Protein AF-V4APG1-F1 (afdb_monomer)

Mean predicted aligned error: 21.51 Å

InterPro domains:
  IPR021563 Rab interacting lysosomal protein, dimerization domain [PF11461] (286-318)
  IPR034743 RH1 domain [PF09744] (13-77)
  IPR034743 RH1 domain [PS51776] (1-85)
  IPR034744 RH2 domain [PS51777] (282-328)
  IPR051241 DZIP and RILPL [PTHR21502] (9-316)

Foldseek 3Di:
DPPPPPPQCALVNLVVVVVVVVVVLVVCCVPPNDVVCVVVVVVVVVVSVVVSVVSVVSVVVVVVVVVVVVVVVVVVVVVVVVVVVVVVVVVVVVVVVVVVVVVVVVVVVVVVVVVVVVVVVVVVVVVVVVVVVVVVVVVVVVPDDDDPVVVVVVVVVVVVVVVVVVVVVVVVVVVVVVVVVVVVVVVVVVVVVVVVVVVVVVVVVVVVVVVVVVVVVVVVVVVVVVVVVVVVVVVVVVVVVVVVVVVVVVVVVVVVVVVVVVVVVVCVVVDDDPPDPPDPPPPDDDPVNVVVVVVVVVVVVVVVVVVVVVVVVVDDDPDPDDPPPPDD

Structure (mmCIF, N/CA/C/O backbone):
data_AF-V4APG1-F1
#
_entry.id   AF-V4APG1-F1
#
loop_
_atom_site.group_PDB
_atom_site.id
_atom_site.type_symbol
_atom_site.label_atom_id
_atom_site.label_alt_id
_atom_site.label_comp_id
_atom_site.label_asym_id
_atom_site.label_entity_id
_atom_site.label_seq_id
_atom_site.pdbx_PDB_ins_code
_atom_site.Cartn_x
_atom_site.Cartn_y
_atom_site.Cartn_z
_atom_site.occupancy
_atom_site.B_iso_or_equiv
_atom_site.auth_seq_id
_atom_site.auth_comp_id
_atom_site.auth_asym_id
_atom_site.auth_atom_id
_atom_site.pdbx_PDB_model_num
ATOM 1 N N . MET A 1 1 ? 12.163 24.902 31.149 1.00 34.97 1 MET A N 1
ATOM 2 C CA . MET A 1 1 ? 10.908 24.940 31.923 1.00 34.97 1 MET A CA 1
ATOM 3 C C . MET A 1 1 ? 10.863 23.630 32.667 1.00 34.97 1 MET A C 1
ATOM 5 O O . MET A 1 1 ? 10.746 22.600 32.021 1.00 34.97 1 MET A O 1
ATOM 9 N N . ALA A 1 2 ? 11.157 23.671 33.965 1.00 35.38 2 ALA A N 1
ATOM 10 C CA . ALA A 1 2 ? 11.093 22.499 34.820 1.00 35.38 2 ALA A CA 1
ATOM 11 C C . ALA A 1 2 ? 9.627 22.069 34.865 1.00 35.38 2 ALA A C 1
ATOM 13 O O . ALA A 1 2 ? 8.792 22.782 35.414 1.00 35.38 2 ALA A O 1
ATOM 14 N N . SER A 1 3 ? 9.314 20.984 34.168 1.00 38.91 3 SER A N 1
ATOM 15 C CA . SER A 1 3 ? 8.079 20.248 34.359 1.00 38.91 3 SER A CA 1
ATOM 16 C C . SER A 1 3 ? 8.077 19.801 35.813 1.00 38.91 3 SER A C 1
ATOM 18 O O . SER A 1 3 ? 8.899 18.968 36.189 1.00 38.91 3 SER A O 1
ATOM 20 N N . GLU A 1 4 ? 7.220 20.404 36.635 1.00 46.22 4 GLU A N 1
ATOM 21 C CA . GLU A 1 4 ? 6.763 19.746 37.852 1.00 46.22 4 GLU A CA 1
ATOM 22 C C . GLU A 1 4 ? 6.314 18.350 37.418 1.00 46.22 4 GLU A C 1
ATOM 24 O O . GLU A 1 4 ? 5.356 18.211 36.655 1.00 46.22 4 GLU A O 1
ATOM 29 N N . GLU A 1 5 ? 7.073 17.327 37.809 1.00 47.47 5 GLU A N 1
ATOM 30 C CA . GLU A 1 5 ? 6.585 15.957 37.824 1.00 47.47 5 GLU A CA 1
ATOM 31 C C . GLU A 1 5 ? 5.393 15.972 38.778 1.00 47.47 5 GLU A C 1
ATOM 33 O O . GLU A 1 5 ? 5.533 15.844 39.993 1.00 47.47 5 GLU A O 1
ATOM 38 N N . LEU A 1 6 ? 4.210 16.244 38.223 1.00 52.62 6 LEU A N 1
ATOM 39 C CA . LEU A 1 6 ? 2.945 15.884 38.833 1.00 52.62 6 LEU A CA 1
ATOM 40 C C . LEU A 1 6 ? 3.074 14.399 39.127 1.00 52.62 6 LEU A C 1
ATOM 42 O O . LEU A 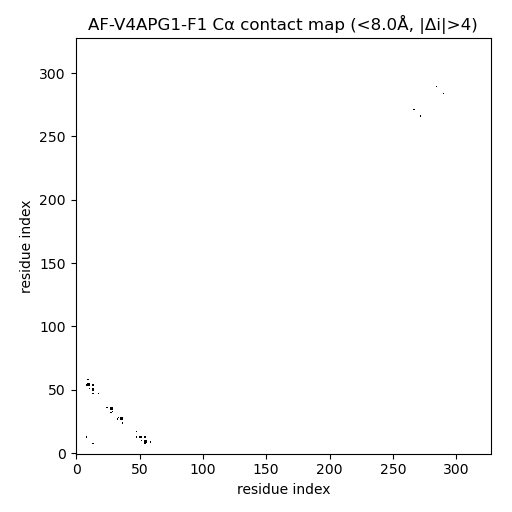1 6 ? 3.032 13.583 38.208 1.00 52.62 6 LEU A O 1
ATOM 46 N N . VAL A 1 7 ? 3.330 14.084 40.396 1.00 58.94 7 VAL A N 1
ATOM 47 C CA . VAL A 1 7 ? 3.330 12.721 40.910 1.00 58.94 7 VAL A CA 1
ATOM 48 C C . VAL A 1 7 ? 2.047 12.085 40.397 1.00 58.94 7 VAL A C 1
ATOM 50 O O . VAL A 1 7 ? 0.949 12.545 40.711 1.00 58.94 7 VAL A O 1
ATOM 53 N N . THR A 1 8 ? 2.202 11.116 39.503 1.00 67.62 8 THR A N 1
ATOM 54 C CA . THR A 1 8 ? 1.094 10.458 38.826 1.00 67.62 8 THR A CA 1
ATOM 55 C C . THR A 1 8 ? 0.350 9.647 39.872 1.00 67.62 8 THR A C 1
ATOM 57 O O . THR A 1 8 ? 0.854 8.619 40.314 1.00 67.62 8 THR A O 1
ATOM 60 N N . ILE A 1 9 ? -0.801 10.146 40.319 1.00 78.12 9 ILE A N 1
ATOM 61 C CA . ILE A 1 9 ? -1.642 9.445 41.288 1.00 78.12 9 ILE A CA 1
ATOM 62 C C . ILE A 1 9 ? -2.310 8.289 40.549 1.00 78.12 9 ILE A C 1
ATOM 64 O O . ILE A 1 9 ? -3.148 8.511 39.674 1.00 78.12 9 ILE A O 1
ATOM 68 N N . SER A 1 10 ? -1.911 7.073 40.901 1.00 86.25 10 SER A N 1
ATOM 69 C CA . SER A 1 10 ? -2.530 5.841 40.426 1.00 86.25 10 SER A CA 1
ATOM 70 C C . SER A 1 10 ? -3.772 5.503 41.240 1.00 86.25 10 SER A C 1
ATOM 72 O O . SER A 1 10 ? -3.953 5.965 42.371 1.00 86.25 10 SER A O 1
ATOM 74 N N . VAL A 1 11 ? -4.619 4.636 40.694 1.00 88.12 11 VAL A N 1
ATOM 75 C CA . VAL A 1 11 ? -5.771 4.096 41.428 1.00 88.12 11 VAL A CA 1
ATOM 76 C C . VAL A 1 11 ? -5.313 3.368 42.703 1.00 88.12 11 VAL A C 1
ATOM 78 O O . VAL A 1 11 ? -5.953 3.478 43.749 1.00 88.12 11 VAL A O 1
ATOM 81 N N . THR A 1 12 ? -4.154 2.703 42.663 1.00 88.44 12 THR A N 1
ATOM 82 C CA . THR A 1 12 ? -3.525 2.086 43.841 1.00 88.44 12 THR A CA 1
ATOM 83 C C . THR A 1 12 ? -3.159 3.097 44.927 1.00 88.44 12 THR A C 1
ATOM 85 O O . THR A 1 12 ? -3.439 2.843 46.097 1.00 88.44 12 THR A O 1
ATOM 88 N N . ASP A 1 13 ? -2.645 4.275 44.562 1.00 90.50 13 ASP A N 1
ATOM 89 C CA . ASP A 1 13 ? -2.321 5.325 45.539 1.00 90.50 13 ASP A CA 1
ATOM 90 C C . ASP A 1 13 ? -3.582 5.858 46.239 1.00 90.50 13 ASP A C 1
ATOM 92 O O . ASP A 1 13 ? -3.546 6.203 47.422 1.00 90.50 13 ASP A O 1
ATOM 96 N N . VAL A 1 14 ? -4.717 5.906 45.530 1.00 91.38 14 VAL A N 1
ATOM 97 C CA . VAL A 1 14 ? -6.013 6.307 46.105 1.00 91.38 14 VAL A CA 1
ATOM 98 C C . VAL A 1 14 ? -6.506 5.274 47.119 1.00 91.38 14 VAL A C 1
ATOM 100 O O . VAL A 1 14 ? -6.990 5.653 48.188 1.00 91.38 14 VAL A O 1
ATOM 103 N N . TYR A 1 15 ? -6.343 3.979 46.832 1.00 92.19 15 TYR A N 1
ATOM 104 C CA . TYR A 1 15 ? -6.692 2.912 47.772 1.00 92.19 15 TYR A CA 1
ATOM 105 C C . TYR A 1 15 ? -5.800 2.910 49.019 1.00 92.19 15 TYR A C 1
ATOM 107 O O . TYR A 1 15 ? -6.312 2.768 50.133 1.00 92.19 15 TYR A O 1
ATOM 115 N N . ASP A 1 16 ? -4.497 3.149 48.866 1.00 92.62 16 ASP A N 1
ATOM 116 C CA . ASP A 1 16 ? -3.569 3.255 49.997 1.00 92.62 16 ASP A CA 1
ATOM 117 C C . ASP A 1 16 ? -3.902 4.465 50.888 1.00 92.62 16 ASP A C 1
ATOM 119 O O . ASP A 1 16 ? -3.916 4.365 52.121 1.00 92.62 16 ASP A O 1
ATOM 123 N N . GLN A 1 17 ? -4.258 5.604 50.282 1.00 90.69 17 GLN A N 1
ATOM 124 C CA . GLN A 1 17 ? -4.740 6.778 51.016 1.00 90.69 17 GLN A CA 1
ATOM 125 C C . GLN A 1 17 ? -6.068 6.504 51.732 1.00 90.69 17 GLN A C 1
ATOM 127 O O . GLN A 1 17 ? -6.223 6.892 52.892 1.00 90.69 17 GLN A O 1
ATOM 132 N N . ALA A 1 18 ? -7.009 5.807 51.089 1.00 93.62 18 ALA A N 1
ATOM 133 C CA . ALA A 1 18 ? -8.279 5.423 51.700 1.00 93.62 18 ALA A CA 1
ATOM 134 C C . ALA A 1 18 ? -8.076 4.513 52.923 1.00 93.62 18 ALA A C 1
ATOM 136 O O . ALA A 1 18 ? -8.713 4.724 53.958 1.00 93.62 18 ALA A O 1
ATOM 137 N N . ALA A 1 19 ? -7.146 3.556 52.845 1.00 92.12 19 ALA A N 1
ATOM 138 C CA . ALA A 1 19 ? -6.787 2.688 53.965 1.00 92.12 19 ALA A CA 1
ATOM 139 C C . ALA A 1 19 ? -6.172 3.476 55.135 1.00 92.12 19 ALA A C 1
ATOM 141 O O . ALA A 1 19 ? -6.533 3.251 56.293 1.00 92.12 19 ALA A O 1
ATOM 142 N N . GLY A 1 20 ? -5.291 4.440 54.846 1.00 93.12 20 GLY A N 1
ATOM 143 C CA . GLY A 1 20 ? -4.739 5.344 55.859 1.00 93.12 20 GLY A CA 1
ATOM 144 C C . GLY A 1 20 ? -5.817 6.193 56.542 1.00 93.12 20 GLY A C 1
ATOM 145 O O . GLY A 1 20 ? -5.841 6.303 57.767 1.00 93.12 20 GLY A O 1
ATOM 146 N N . ILE A 1 21 ? -6.759 6.736 55.767 1.00 93.56 21 ILE A N 1
ATOM 147 C CA . ILE A 1 21 ? -7.891 7.514 56.290 1.00 93.56 21 ILE A CA 1
ATOM 148 C C . ILE A 1 21 ? -8.808 6.643 57.163 1.00 93.56 21 ILE A C 1
ATOM 150 O O . ILE A 1 21 ? -9.236 7.090 58.228 1.00 93.56 21 ILE A O 1
ATOM 154 N N . ALA A 1 22 ? -9.077 5.399 56.758 1.00 92.31 22 ALA A N 1
ATOM 155 C CA . ALA A 1 22 ? -9.887 4.463 57.536 1.00 92.31 22 ALA A CA 1
ATOM 156 C C . ALA A 1 22 ? -9.263 4.172 58.912 1.00 92.31 22 ALA A C 1
ATOM 158 O O . ALA A 1 22 ? -9.962 4.230 59.922 1.00 92.31 22 ALA A O 1
ATOM 159 N N . GLN A 1 23 ? -7.941 3.971 58.978 1.00 93.31 23 GLN A N 1
ATOM 160 C CA . GLN A 1 23 ? -7.237 3.783 60.254 1.00 93.31 23 GLN A CA 1
ATOM 161 C C . GLN A 1 23 ? -7.355 5.001 61.185 1.00 93.31 23 GLN A C 1
ATOM 163 O O . GLN A 1 23 ? -7.458 4.844 62.403 1.00 93.31 23 GLN A O 1
ATOM 168 N N . GLU A 1 24 ? -7.340 6.221 60.645 1.00 94.19 24 GLU A N 1
ATOM 169 C CA . GLU A 1 24 ? -7.540 7.436 61.446 1.00 94.19 24 GLU A CA 1
ATOM 170 C C . GLU A 1 24 ? -8.996 7.589 61.912 1.00 94.19 24 GLU A C 1
ATOM 172 O O . GLU A 1 24 ? -9.244 7.998 63.051 1.00 94.19 24 GLU A O 1
ATOM 177 N N . PHE A 1 25 ? -9.968 7.200 61.081 1.00 93.56 25 PHE A N 1
ATOM 178 C CA . PHE A 1 25 ? -11.369 7.134 61.493 1.00 93.56 25 PHE A CA 1
ATOM 179 C C . PHE A 1 25 ? -11.602 6.113 62.606 1.00 93.56 25 PHE A C 1
ATOM 181 O O . PHE A 1 25 ? -12.287 6.445 63.572 1.00 93.56 25 PHE A O 1
ATOM 188 N N . ASP A 1 26 ? -10.964 4.945 62.563 1.00 91.19 26 ASP A N 1
ATOM 189 C CA . ASP A 1 26 ? -11.049 3.956 63.644 1.00 91.19 26 ASP A CA 1
ATOM 190 C C . ASP A 1 26 ? -10.514 4.505 64.977 1.00 91.19 26 ASP A C 1
ATOM 192 O O . ASP A 1 26 ? -11.137 4.329 66.032 1.00 91.19 26 ASP A O 1
ATOM 196 N N . LYS A 1 27 ? -9.392 5.242 64.952 1.00 92.69 27 LYS A N 1
ATOM 197 C CA . LYS A 1 27 ? -8.845 5.910 66.150 1.00 92.69 27 LYS A CA 1
ATOM 198 C C . LYS A 1 27 ? -9.815 6.951 66.711 1.00 92.69 27 LYS A C 1
ATOM 200 O O . LYS A 1 27 ? -9.998 7.036 67.927 1.00 92.69 27 LYS A O 1
ATOM 205 N N . LEU A 1 28 ? -10.444 7.741 65.844 1.00 91.44 28 LEU A N 1
ATOM 206 C CA . LEU A 1 28 ? -11.421 8.756 66.239 1.00 91.44 28 LEU A CA 1
ATOM 207 C C . LEU A 1 28 ? -12.709 8.136 66.798 1.00 91.44 28 LEU A C 1
ATOM 209 O O . LEU A 1 28 ? -13.195 8.606 67.826 1.00 91.44 28 LEU A O 1
ATOM 213 N N . ILE A 1 29 ? -13.218 7.057 66.195 1.00 91.56 29 ILE A N 1
ATOM 214 C CA . ILE A 1 29 ? -14.379 6.307 66.701 1.00 91.56 29 ILE A CA 1
ATOM 215 C C . ILE A 1 29 ? -14.075 5.740 68.091 1.00 91.56 29 ILE A C 1
ATOM 217 O O . ILE A 1 29 ? -14.899 5.858 68.998 1.00 91.56 29 ILE A O 1
ATOM 221 N N . THR A 1 30 ? -12.877 5.177 68.277 1.00 93.00 30 THR A N 1
ATOM 222 C CA . THR A 1 30 ? -12.450 4.591 69.557 1.00 93.00 30 THR A CA 1
ATOM 223 C C . THR A 1 30 ? -12.367 5.639 70.672 1.00 93.00 30 THR A C 1
ATOM 225 O O . THR A 1 30 ? -12.752 5.361 71.806 1.00 93.00 30 THR A O 1
ATOM 228 N N . ASN A 1 31 ? -11.898 6.853 70.363 1.00 93.00 31 ASN A N 1
ATOM 229 C CA . ASN A 1 31 ? -11.665 7.900 71.363 1.00 93.00 31 ASN A CA 1
ATOM 230 C C . ASN A 1 31 ? -12.882 8.804 71.628 1.00 93.00 31 ASN A C 1
ATOM 232 O O . ASN A 1 31 ? -13.056 9.268 72.753 1.00 93.00 31 ASN A O 1
ATOM 236 N N . TYR A 1 32 ? -13.707 9.077 70.613 1.00 91.00 32 TYR A N 1
ATOM 237 C CA . TYR A 1 32 ? -14.767 10.098 70.660 1.00 91.00 32 TYR A CA 1
ATOM 238 C C . TYR A 1 32 ? -16.160 9.569 70.284 1.00 91.00 32 TYR A C 1
ATOM 240 O O . TYR A 1 32 ? -17.116 10.343 70.222 1.00 91.00 32 TYR A O 1
ATOM 248 N N . GLY A 1 33 ? -16.301 8.263 70.047 1.00 87.31 33 GLY A N 1
ATOM 249 C CA . GLY A 1 33 ? -17.566 7.643 69.662 1.00 87.31 33 GLY A CA 1
ATOM 250 C C . GLY A 1 33 ? -17.956 7.893 68.200 1.00 87.31 33 GLY A C 1
ATOM 251 O O . GLY A 1 33 ? -17.443 8.782 67.520 1.00 87.31 33 GLY A O 1
ATOM 252 N N . ASN A 1 34 ? -18.895 7.083 67.705 1.00 87.56 34 ASN A N 1
ATOM 253 C CA . ASN A 1 34 ? -19.245 7.012 66.281 1.00 87.56 34 ASN A CA 1
ATOM 254 C C . ASN A 1 34 ? -19.911 8.291 65.727 1.00 87.56 34 ASN A C 1
ATOM 256 O O . ASN A 1 34 ? -19.767 8.630 64.550 1.00 87.56 34 ASN A O 1
ATOM 260 N N . GLU A 1 35 ? -20.612 9.044 66.579 1.00 88.62 35 GLU A N 1
ATOM 261 C CA . GLU A 1 35 ? -21.324 10.269 66.183 1.00 88.62 35 GLU A CA 1
ATOM 262 C C . GLU A 1 35 ? -20.381 11.346 65.626 1.00 88.62 35 GLU A C 1
ATOM 264 O O . GLU A 1 35 ? -20.772 12.123 64.760 1.00 88.62 35 GLU A O 1
ATOM 269 N N . SER A 1 36 ? -19.110 11.334 66.041 1.00 83.62 36 SER A N 1
ATOM 270 C CA . SER A 1 36 ? -18.100 12.310 65.616 1.00 83.62 36 SER A CA 1
ATOM 271 C C . SER A 1 36 ? -17.748 12.234 64.121 1.00 83.62 36 SER A C 1
ATOM 273 O O . SER A 1 36 ? -17.257 13.213 63.562 1.00 83.62 36 SER A O 1
ATOM 275 N N . ILE A 1 37 ? -17.980 11.090 63.460 1.00 88.62 37 ILE A N 1
ATOM 276 C CA . ILE A 1 37 ? -17.589 10.850 62.055 1.00 88.62 37 ILE A CA 1
ATOM 277 C C . ILE A 1 37 ? -18.792 10.569 61.141 1.00 88.62 37 ILE A C 1
ATOM 279 O O . ILE A 1 37 ? -18.667 10.669 59.919 1.00 88.62 37 ILE A O 1
ATOM 283 N N . THR A 1 38 ? -19.969 10.287 61.702 1.00 87.81 38 THR A N 1
ATOM 284 C CA . THR A 1 38 ? -21.144 9.794 60.956 1.00 87.81 38 THR A CA 1
ATOM 285 C C . THR A 1 38 ? -21.516 10.679 59.751 1.00 87.81 38 THR A C 1
ATOM 287 O O . THR A 1 38 ? -21.776 10.157 58.669 1.00 87.81 38 THR A O 1
ATOM 290 N N . ASP A 1 39 ? -21.444 12.008 59.883 1.00 90.06 39 ASP A N 1
ATOM 291 C CA . ASP A 1 39 ? -21.753 12.947 58.788 1.00 90.06 39 ASP A CA 1
ATOM 292 C C . ASP A 1 39 ? -20.554 13.273 57.874 1.00 90.06 39 ASP A C 1
ATOM 294 O O . ASP A 1 39 ? -20.722 13.791 56.763 1.00 90.06 39 ASP A O 1
ATOM 298 N N . LEU A 1 40 ? -19.329 13.012 58.340 1.00 91.06 40 LEU A N 1
ATOM 299 C CA . LEU A 1 40 ? -18.092 13.273 57.599 1.00 91.06 40 LEU A CA 1
ATOM 300 C C . LEU A 1 40 ? -17.747 12.114 56.659 1.00 91.06 40 LEU A C 1
ATOM 302 O O . LEU A 1 40 ? -17.319 12.350 55.529 1.00 91.06 40 LEU A O 1
ATOM 306 N N . MET A 1 41 ? -17.977 10.876 57.098 1.00 89.56 41 MET A N 1
ATOM 307 C CA . MET A 1 41 ? -17.631 9.663 56.357 1.00 89.56 41 MET A CA 1
ATOM 308 C C . MET A 1 41 ? -18.231 9.627 54.939 1.00 89.56 41 MET A C 1
ATOM 310 O O . MET A 1 41 ? -17.461 9.435 54.000 1.00 89.56 41 MET A O 1
ATOM 314 N N . PRO A 1 42 ? -19.527 9.929 54.705 1.00 92.25 42 PRO A N 1
ATOM 315 C CA . PRO A 1 42 ? -20.083 9.962 53.349 1.00 92.25 42 PRO A CA 1
ATOM 316 C C . PRO A 1 42 ? -19.443 11.027 52.448 1.00 92.25 42 PRO A C 1
ATOM 318 O O . PRO A 1 42 ? -19.344 10.839 51.237 1.00 92.25 42 PRO A O 1
ATOM 321 N N . LYS A 1 43 ? -18.998 12.156 53.019 1.00 94.56 43 LYS A N 1
ATOM 322 C CA . LYS A 1 43 ? -18.318 13.216 52.256 1.00 94.56 43 LYS A CA 1
ATOM 323 C C . LYS A 1 43 ? -16.924 12.769 51.834 1.00 94.56 43 LYS A C 1
ATOM 325 O O . LYS A 1 43 ? -16.547 13.009 50.693 1.00 94.56 43 LYS A O 1
ATOM 330 N N . VAL A 1 44 ? -16.202 12.098 52.731 1.00 94.88 44 VAL A N 1
ATOM 331 C CA . VAL A 1 44 ? -14.861 11.568 52.460 1.00 94.88 44 VAL A CA 1
ATOM 332 C C . VAL A 1 44 ? -14.904 10.420 51.456 1.00 94.88 44 VAL A C 1
ATOM 334 O O . VAL A 1 44 ? -14.116 10.421 50.513 1.00 94.88 44 VAL A O 1
ATOM 337 N N . ILE A 1 45 ? -15.877 9.512 51.576 1.00 91.75 45 ILE A N 1
ATOM 338 C CA . ILE A 1 45 ? -16.123 8.464 50.575 1.00 91.75 45 ILE A CA 1
ATOM 339 C C . ILE A 1 45 ? -16.371 9.102 49.208 1.00 91.75 45 ILE A C 1
ATOM 341 O O . ILE A 1 45 ? -15.659 8.798 48.260 1.00 91.75 45 ILE A O 1
ATOM 345 N N . ARG A 1 46 ? -17.281 10.080 49.116 1.00 94.81 46 ARG A N 1
ATOM 346 C CA . ARG A 1 46 ? -17.567 10.762 47.847 1.00 94.81 46 ARG A CA 1
ATOM 347 C C . ARG A 1 46 ? -16.337 11.448 47.245 1.00 94.81 46 ARG A C 1
ATOM 349 O O . ARG A 1 46 ? -16.185 11.459 46.026 1.00 94.81 46 ARG A O 1
ATOM 356 N N . THR A 1 47 ? -15.466 12.042 48.062 1.00 95.62 47 THR A N 1
ATOM 357 C CA . THR A 1 47 ? -14.215 12.633 47.557 1.00 95.62 47 THR A CA 1
ATOM 358 C C . THR A 1 47 ? -13.217 11.578 47.088 1.00 95.62 47 THR A C 1
ATOM 360 O O . THR A 1 47 ? -12.559 11.802 46.077 1.00 95.62 47 THR A O 1
ATOM 363 N N . LEU A 1 48 ? -13.130 10.429 47.767 1.00 93.88 48 LEU A N 1
ATOM 364 C CA . LEU A 1 48 ? -12.268 9.315 47.361 1.00 93.88 48 LEU A CA 1
ATOM 365 C C . LEU A 1 48 ? -12.780 8.650 46.078 1.00 93.88 48 LEU A C 1
ATOM 367 O O . LEU A 1 48 ? -11.988 8.419 45.176 1.00 93.88 48 LEU A O 1
ATOM 371 N N . GLU A 1 49 ? -14.093 8.466 45.928 1.00 92.75 49 GLU A N 1
ATOM 372 C CA . GLU A 1 49 ? -14.718 7.993 44.682 1.00 92.75 49 GLU A CA 1
ATOM 373 C C . GLU A 1 49 ? -14.442 8.952 43.512 1.00 92.75 49 GLU A C 1
ATOM 375 O O . GLU A 1 49 ? -14.162 8.537 42.388 1.00 92.75 49 GLU A O 1
ATOM 380 N N . GLN A 1 50 ? -14.519 10.268 43.742 1.00 93.81 50 GLN A N 1
ATOM 381 C CA . GLN A 1 50 ? -14.171 11.259 42.719 1.00 93.81 50 GLN A CA 1
ATOM 382 C C . GLN A 1 50 ? -12.686 11.200 42.355 1.00 93.81 50 GLN A C 1
ATOM 384 O O . GLN A 1 50 ? -12.347 11.314 41.177 1.00 93.81 50 GLN A O 1
ATOM 389 N N . LEU A 1 51 ? -11.814 11.005 43.345 1.00 92.81 51 LEU A N 1
ATOM 390 C CA . LEU A 1 51 ? -10.378 10.884 43.134 1.00 92.81 51 LEU A CA 1
ATOM 391 C C . LEU A 1 51 ? -10.022 9.597 42.378 1.00 92.81 51 LEU A C 1
ATOM 393 O O . LEU A 1 51 ? -9.228 9.657 41.447 1.00 92.81 51 LEU A O 1
ATOM 397 N N . GLU A 1 52 ? -10.658 8.471 42.699 1.00 91.75 52 GLU A N 1
ATOM 398 C CA . GLU A 1 52 ? -10.506 7.195 41.991 1.00 91.75 52 GLU A CA 1
ATOM 399 C C . GLU A 1 52 ? -10.929 7.315 40.521 1.00 91.75 52 GLU A C 1
ATOM 401 O O . GLU A 1 52 ? -10.208 6.886 39.619 1.00 91.75 52 GLU A O 1
ATOM 406 N N . ASN A 1 53 ? -12.065 7.967 40.256 1.00 92.50 53 ASN A N 1
ATOM 407 C CA . ASN A 1 53 ? -12.520 8.224 38.889 1.00 92.50 53 ASN A CA 1
ATOM 408 C C . ASN A 1 53 ? -11.528 9.096 38.104 1.00 92.50 53 ASN A C 1
ATOM 410 O O . ASN A 1 53 ? -11.285 8.848 36.920 1.00 92.50 53 ASN A O 1
ATOM 414 N N . LEU A 1 54 ? -10.951 10.116 38.749 1.00 91.44 54 LEU A N 1
ATOM 415 C CA . LEU A 1 54 ? -9.930 10.968 38.138 1.00 91.44 54 LEU A CA 1
ATOM 416 C C . LEU A 1 54 ? -8.622 10.205 37.896 1.00 91.44 54 LEU A C 1
ATOM 418 O O . LEU A 1 54 ? -8.069 10.331 36.807 1.00 91.44 54 LEU A O 1
ATOM 422 N N . ALA A 1 55 ? -8.168 9.389 38.850 1.00 91.19 55 ALA A N 1
ATOM 423 C CA . ALA A 1 55 ? -6.975 8.552 38.715 1.00 91.19 55 ALA A CA 1
ATOM 424 C C . ALA A 1 55 ? -7.137 7.523 37.584 1.00 91.19 55 ALA A C 1
ATOM 426 O O . ALA A 1 55 ? -6.285 7.429 36.707 1.00 91.19 55 ALA A O 1
ATOM 427 N N . THR A 1 56 ? -8.291 6.852 37.508 1.00 90.81 56 THR A N 1
ATOM 428 C CA . THR A 1 56 ? -8.612 5.903 36.426 1.00 90.81 56 THR A CA 1
ATOM 429 C C . THR A 1 56 ? -8.610 6.584 35.059 1.00 90.81 56 THR A C 1
ATOM 431 O O . THR A 1 56 ? -8.153 6.026 34.061 1.00 90.81 56 THR A O 1
ATOM 434 N N . LYS A 1 57 ? -9.166 7.798 34.980 1.00 92.25 57 LYS A N 1
ATOM 435 C CA . LYS A 1 57 ? -9.170 8.572 33.739 1.00 92.25 57 LYS A CA 1
ATOM 436 C C . LYS A 1 57 ? -7.751 8.999 33.354 1.00 92.25 57 LYS A C 1
ATOM 438 O O . LYS A 1 57 ? -7.403 8.904 32.183 1.00 92.25 57 LYS A O 1
ATOM 443 N N . TYR A 1 58 ? -6.950 9.420 34.327 1.00 89.75 58 TYR A N 1
ATOM 444 C CA . TYR A 1 58 ? -5.563 9.810 34.118 1.00 89.75 58 TYR A CA 1
ATOM 445 C C . TYR A 1 58 ? -4.702 8.641 33.624 1.00 89.75 58 TYR A C 1
ATOM 447 O O . TYR A 1 58 ? -3.952 8.817 32.671 1.00 89.75 58 TYR A O 1
ATOM 455 N N . GLU A 1 59 ? -4.844 7.446 34.206 1.00 89.19 59 GLU A N 1
ATOM 456 C CA . GLU A 1 59 ? -4.150 6.236 33.742 1.00 89.19 59 GLU A CA 1
ATOM 457 C C . GLU A 1 59 ? -4.485 5.927 32.280 1.00 89.19 59 GLU A C 1
ATOM 459 O O . GLU A 1 59 ? -3.578 5.776 31.470 1.00 89.19 59 GLU A O 1
ATOM 464 N N . LYS A 1 60 ? -5.771 5.958 31.905 1.00 90.75 60 LYS A N 1
ATOM 465 C CA . LYS A 1 60 ? -6.197 5.740 30.511 1.00 90.75 60 LYS A CA 1
ATOM 466 C C . LYS A 1 60 ? -5.631 6.776 29.543 1.00 90.75 60 LYS A C 1
ATOM 468 O O . LYS A 1 60 ? -5.178 6.420 28.460 1.00 90.75 60 LYS A O 1
ATOM 473 N N . GLU A 1 61 ? -5.678 8.055 29.911 1.00 91.81 61 GLU A N 1
ATOM 474 C CA . GLU A 1 61 ? -5.111 9.132 29.091 1.00 91.81 61 GLU A CA 1
ATOM 475 C C . GLU A 1 61 ? -3.587 8.995 28.980 1.00 91.81 61 GLU A C 1
ATOM 477 O O . GLU A 1 61 ? -3.016 9.232 27.917 1.00 91.81 61 GLU A O 1
ATOM 482 N N . ASN A 1 62 ? -2.914 8.582 30.054 1.00 90.06 62 ASN A N 1
ATOM 483 C CA . ASN A 1 62 ? -1.478 8.349 30.047 1.00 90.06 62 ASN A CA 1
ATOM 484 C C . ASN A 1 62 ? -1.105 7.135 29.183 1.00 90.06 62 ASN A C 1
ATOM 486 O O . ASN A 1 62 ? -0.159 7.229 28.402 1.00 90.06 62 ASN A O 1
ATOM 490 N N . ASP A 1 63 ? -1.870 6.046 29.250 1.00 90.50 63 ASP A N 1
ATOM 491 C CA . ASP A 1 63 ? -1.714 4.887 28.370 1.00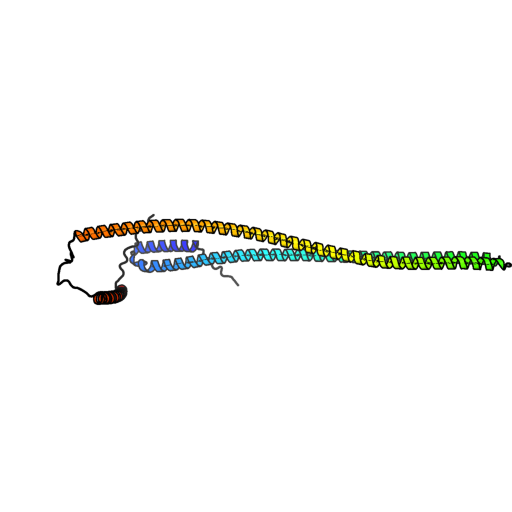 90.50 63 ASP A CA 1
ATOM 492 C C . ASP A 1 63 ? -1.858 5.310 26.901 1.00 90.50 63 ASP A C 1
ATOM 494 O O . ASP A 1 63 ? -0.951 5.065 26.104 1.00 90.50 63 ASP A O 1
ATOM 498 N N . GLU A 1 64 ? -2.905 6.067 26.554 1.00 94.50 64 GLU A N 1
ATOM 499 C CA . GLU A 1 64 ? -3.093 6.611 25.201 1.00 94.50 64 GLU A CA 1
ATOM 500 C C . GLU A 1 64 ? -1.915 7.505 24.772 1.00 94.50 64 GLU A C 1
ATOM 502 O O . GLU A 1 64 ? -1.405 7.384 23.657 1.00 94.50 64 GLU A O 1
ATOM 507 N N . ILE A 1 65 ? -1.410 8.368 25.661 1.00 93.56 65 ILE A N 1
ATOM 508 C CA . ILE A 1 65 ? -0.223 9.191 25.389 1.00 93.56 65 ILE A CA 1
ATOM 509 C C . ILE A 1 65 ? 1.006 8.313 25.122 1.00 93.56 65 ILE A C 1
ATOM 511 O O . ILE A 1 65 ? 1.784 8.619 24.214 1.00 93.56 65 ILE A O 1
ATOM 515 N N . THR A 1 66 ? 1.215 7.240 25.888 1.00 92.81 66 THR A N 1
ATOM 516 C CA . THR A 1 66 ? 2.351 6.329 25.671 1.00 92.81 66 THR A CA 1
ATOM 517 C C . THR A 1 66 ? 2.228 5.562 24.355 1.00 92.81 66 THR A C 1
ATOM 519 O O . THR A 1 66 ? 3.216 5.450 23.624 1.00 92.81 66 THR A O 1
ATOM 522 N N . GLU A 1 67 ? 1.023 5.116 23.993 1.00 95.06 67 GLU A N 1
ATOM 523 C CA . GLU A 1 67 ? 0.745 4.479 22.706 1.00 95.06 67 GLU A CA 1
ATOM 524 C C . GLU A 1 67 ? 0.994 5.441 21.543 1.00 95.06 67 GLU A C 1
ATOM 526 O O . GLU A 1 67 ? 1.720 5.105 20.603 1.00 95.06 67 GLU A O 1
ATOM 531 N N . LEU A 1 68 ? 0.470 6.668 21.626 1.00 95.06 68 LEU A N 1
ATOM 532 C CA . LEU A 1 68 ? 0.679 7.704 20.616 1.00 95.06 68 LEU A CA 1
ATOM 533 C C . LEU A 1 68 ? 2.162 8.046 20.456 1.00 95.06 68 LEU A C 1
ATOM 535 O O . LEU A 1 68 ? 2.638 8.150 19.326 1.00 95.06 68 LEU A O 1
ATOM 539 N N . ARG A 1 69 ? 2.917 8.162 21.556 1.00 95.62 69 ARG A N 1
ATOM 540 C CA . ARG A 1 69 ? 4.377 8.355 21.507 1.00 95.62 69 ARG A CA 1
ATOM 541 C C . ARG A 1 69 ? 5.073 7.193 20.797 1.00 95.62 69 ARG A C 1
ATOM 543 O O . ARG A 1 69 ? 5.866 7.436 19.895 1.00 95.62 69 ARG A O 1
ATOM 550 N N . SER A 1 70 ? 4.709 5.946 21.108 1.00 95.44 70 SER A N 1
ATOM 551 C CA . SER A 1 70 ? 5.255 4.769 20.413 1.00 95.44 70 SER A CA 1
ATOM 552 C C . SER A 1 70 ? 4.948 4.777 18.911 1.00 95.44 70 SER A C 1
ATOM 554 O O . SER A 1 70 ? 5.788 4.386 18.099 1.00 95.44 70 SER A O 1
ATOM 556 N N . VAL A 1 71 ? 3.750 5.220 18.517 1.00 97.06 71 VAL A N 1
ATOM 557 C CA . VAL A 1 71 ? 3.372 5.358 17.104 1.00 97.06 71 VAL A CA 1
ATOM 558 C C . VAL A 1 71 ? 4.183 6.459 16.421 1.00 97.06 71 VAL A C 1
ATOM 560 O O . VAL A 1 71 ? 4.655 6.245 15.305 1.00 97.06 71 VAL A O 1
ATOM 563 N N . VAL A 1 72 ? 4.385 7.603 17.078 1.00 95.50 72 VAL A N 1
ATOM 564 C CA . VAL A 1 72 ? 5.226 8.691 16.558 1.00 95.50 72 VAL A CA 1
ATOM 565 C C . VAL A 1 72 ? 6.655 8.203 16.333 1.00 95.50 72 VAL A C 1
ATOM 567 O O . VAL A 1 72 ? 7.154 8.343 15.219 1.00 95.50 72 VAL A O 1
ATOM 570 N N . ASP A 1 73 ? 7.266 7.538 17.315 1.00 95.94 73 ASP A N 1
ATOM 571 C CA . ASP A 1 73 ? 8.633 7.013 17.197 1.00 95.94 73 ASP A CA 1
ATOM 572 C C . ASP A 1 73 ? 8.770 6.030 16.020 1.00 95.94 73 ASP A C 1
ATOM 574 O O . ASP A 1 73 ? 9.728 6.090 15.243 1.00 95.94 73 ASP A O 1
ATOM 578 N N . LYS A 1 74 ? 7.779 5.147 15.830 1.00 95.31 74 LYS A N 1
ATOM 579 C CA . LYS A 1 74 ? 7.735 4.218 14.686 1.00 95.31 74 LYS A CA 1
ATOM 580 C C . LYS A 1 74 ? 7.624 4.956 13.352 1.00 95.31 74 LYS A C 1
ATOM 582 O O . LYS A 1 74 ? 8.348 4.634 12.413 1.00 95.31 74 LYS A O 1
ATOM 587 N N . LEU A 1 75 ? 6.740 5.949 13.258 1.00 94.56 75 LEU A N 1
ATOM 588 C CA . LEU A 1 75 ? 6.552 6.729 12.033 1.00 94.56 75 LEU A CA 1
ATOM 589 C C . LEU A 1 75 ? 7.782 7.578 11.695 1.00 94.56 75 LEU A C 1
ATOM 591 O O . LEU A 1 75 ? 8.124 7.720 10.519 1.00 94.56 75 LEU A O 1
ATOM 595 N N . GLU A 1 76 ? 8.465 8.127 12.698 1.00 94.62 76 GLU A N 1
ATOM 596 C CA . GLU A 1 76 ? 9.722 8.848 12.509 1.00 94.62 76 GLU A CA 1
ATOM 597 C C . GLU A 1 76 ? 10.840 7.922 12.021 1.00 94.62 76 GLU A C 1
ATOM 599 O O . GLU A 1 76 ? 11.560 8.280 11.083 1.00 94.62 76 GLU A O 1
ATOM 604 N N . ALA A 1 77 ? 10.941 6.709 12.575 1.00 93.81 77 ALA A N 1
ATOM 605 C CA . ALA A 1 77 ? 11.878 5.694 12.102 1.00 93.81 77 ALA A CA 1
ATOM 606 C C . ALA A 1 77 ? 11.603 5.299 10.639 1.00 93.81 77 ALA A C 1
ATOM 608 O O . ALA A 1 77 ? 12.513 5.365 9.812 1.00 93.81 77 ALA A O 1
ATOM 609 N N . GLU A 1 78 ? 10.349 4.993 10.286 1.00 94.81 78 GLU A N 1
ATOM 610 C CA . GLU A 1 78 ? 9.964 4.670 8.903 1.00 94.81 78 GLU A CA 1
ATOM 611 C C . GLU A 1 78 ? 10.223 5.829 7.932 1.00 94.81 78 GLU A C 1
ATOM 613 O O . GLU A 1 78 ? 10.625 5.622 6.782 1.00 94.81 78 GLU A O 1
ATOM 618 N N . LYS A 1 79 ? 9.966 7.071 8.361 1.00 96.06 79 LYS A N 1
ATOM 619 C CA . LYS A 1 79 ? 10.233 8.265 7.553 1.00 96.06 79 LYS A CA 1
ATOM 620 C C . LYS A 1 79 ? 11.730 8.411 7.287 1.00 96.06 79 LYS A C 1
ATOM 622 O O . LYS A 1 79 ? 12.109 8.706 6.152 1.00 96.06 79 LYS A O 1
ATOM 627 N N . ASN A 1 80 ? 12.561 8.205 8.307 1.00 92.19 80 ASN A N 1
ATOM 628 C CA . ASN A 1 80 ? 14.013 8.275 8.181 1.00 92.19 80 ASN A CA 1
ATOM 629 C C . ASN A 1 80 ? 14.560 7.152 7.293 1.00 92.19 80 ASN A C 1
ATOM 631 O O . ASN A 1 80 ? 15.392 7.427 6.433 1.00 92.19 80 ASN A O 1
ATOM 635 N N . GLU A 1 81 ? 14.061 5.924 7.432 1.00 94.81 81 GLU A N 1
ATOM 636 C CA . GLU A 1 81 ? 14.443 4.791 6.582 1.00 94.81 81 GLU A CA 1
ATOM 637 C C . GLU A 1 81 ? 14.103 5.061 5.109 1.00 94.81 81 GLU A C 1
ATOM 639 O O . GLU A 1 81 ? 14.986 5.027 4.252 1.00 94.81 81 GLU A O 1
ATOM 644 N N . LYS A 1 82 ? 12.865 5.480 4.814 1.00 94.38 82 LYS A N 1
ATOM 645 C CA . LYS A 1 82 ? 12.449 5.853 3.449 1.00 94.38 82 LYS A CA 1
ATOM 646 C C . LYS A 1 82 ? 13.275 7.005 2.876 1.00 94.38 82 LYS A C 1
ATOM 648 O O . LYS A 1 82 ? 13.516 7.046 1.671 1.00 94.38 82 LYS A O 1
ATOM 653 N N . ALA A 1 83 ? 13.680 7.969 3.703 1.00 92.81 83 ALA A N 1
ATOM 654 C CA . ALA A 1 83 ? 14.548 9.060 3.266 1.00 92.81 83 ALA A CA 1
ATOM 655 C C . ALA A 1 83 ? 15.965 8.562 2.937 1.00 92.81 83 ALA A C 1
ATOM 657 O O . ALA A 1 83 ? 16.529 8.969 1.923 1.00 92.81 83 ALA A O 1
ATOM 658 N N . GLN A 1 84 ? 16.516 7.651 3.745 1.00 95.38 84 GLN A N 1
ATOM 659 C CA . GLN A 1 84 ? 17.821 7.036 3.494 1.00 95.38 84 GLN A CA 1
ATOM 660 C C . GLN A 1 84 ? 17.817 6.174 2.231 1.00 95.38 84 GLN A C 1
ATOM 662 O O . GLN A 1 84 ? 18.752 6.262 1.440 1.00 95.38 84 GLN A O 1
ATOM 667 N N . GLU A 1 85 ? 16.772 5.378 2.007 1.00 93.56 85 GLU A N 1
ATOM 668 C CA . GLU A 1 85 ? 16.618 4.596 0.776 1.00 93.56 85 GLU A CA 1
ATOM 669 C C . GLU A 1 85 ? 16.583 5.499 -0.458 1.00 93.56 85 GLU A C 1
ATOM 671 O O . GLU A 1 85 ? 17.310 5.257 -1.417 1.00 93.56 85 GLU A O 1
ATOM 676 N N . ARG A 1 86 ? 15.798 6.585 -0.420 1.00 90.94 86 ARG A N 1
ATOM 677 C CA . ARG A 1 86 ? 15.755 7.567 -1.516 1.00 90.94 86 ARG A CA 1
ATOM 678 C C . ARG A 1 86 ? 17.122 8.181 -1.789 1.00 90.94 86 ARG A C 1
ATOM 680 O O . ARG A 1 86 ? 17.510 8.249 -2.947 1.00 90.94 86 ARG A O 1
ATOM 687 N N . ALA A 1 87 ? 17.849 8.573 -0.744 1.00 95.00 87 ALA A N 1
ATOM 688 C CA . ALA A 1 87 ? 19.191 9.130 -0.889 1.00 95.00 87 ALA A CA 1
ATOM 689 C C . ALA A 1 87 ? 20.171 8.120 -1.512 1.00 95.00 87 ALA A C 1
ATOM 691 O O . ALA A 1 87 ? 20.984 8.493 -2.351 1.00 95.00 87 ALA A O 1
ATOM 692 N N . ARG A 1 88 ? 20.073 6.831 -1.151 1.00 95.94 88 ARG A N 1
ATOM 693 C CA . ARG A 1 88 ? 20.882 5.769 -1.773 1.00 95.94 88 ARG A CA 1
ATOM 694 C C . ARG A 1 88 ? 20.545 5.586 -3.248 1.00 95.94 88 ARG A C 1
ATOM 696 O O . ARG A 1 88 ? 21.459 5.540 -4.060 1.00 95.94 88 ARG A O 1
ATOM 703 N N . PHE A 1 89 ? 19.260 5.527 -3.598 1.00 91.12 89 PHE A N 1
ATOM 704 C CA . PHE A 1 89 ? 18.841 5.410 -4.997 1.00 91.12 89 PHE A CA 1
ATOM 705 C C . PHE A 1 89 ? 19.263 6.620 -5.835 1.00 91.12 89 PHE A C 1
ATOM 707 O O . PHE A 1 89 ? 19.677 6.449 -6.975 1.00 91.12 89 PHE A O 1
ATOM 714 N N . GLU A 1 90 ? 19.185 7.830 -5.280 1.00 94.00 90 GLU A N 1
ATOM 715 C CA . GLU A 1 90 ? 19.644 9.049 -5.953 1.00 94.00 90 GLU A CA 1
ATOM 716 C C . GLU A 1 90 ? 21.156 9.006 -6.211 1.00 94.00 90 GLU A C 1
ATOM 718 O O . GLU A 1 90 ? 21.591 9.260 -7.331 1.00 94.00 90 GLU A O 1
ATOM 723 N N . GLN A 1 91 ? 21.944 8.559 -5.228 1.00 96.25 91 GLN A N 1
ATOM 724 C CA . GLN A 1 91 ? 23.387 8.373 -5.387 1.00 96.25 91 GLN A CA 1
ATOM 725 C C . GLN A 1 91 ? 23.740 7.274 -6.406 1.00 96.25 91 GLN A C 1
ATOM 727 O O . GLN A 1 91 ? 24.681 7.419 -7.184 1.00 96.25 91 GLN A O 1
ATOM 732 N N . GLU A 1 92 ? 23.014 6.153 -6.416 1.00 95.56 92 GLU A N 1
ATOM 733 C CA . GLU A 1 92 ? 23.200 5.094 -7.417 1.00 95.56 92 GLU A CA 1
ATOM 734 C C . GLU A 1 92 ? 22.887 5.592 -8.830 1.00 95.56 92 GLU A C 1
ATOM 736 O O . GLU A 1 92 ? 23.611 5.265 -9.770 1.00 95.56 92 GLU A O 1
ATOM 741 N N . LEU A 1 93 ? 21.843 6.407 -8.975 1.00 93.31 93 LEU A N 1
ATOM 742 C CA . LEU A 1 93 ? 21.451 6.986 -10.252 1.00 93.31 93 LEU A CA 1
ATOM 743 C C . LEU A 1 93 ? 22.494 7.993 -10.752 1.00 93.31 93 LEU A C 1
ATOM 745 O O . LEU A 1 93 ? 22.904 7.894 -11.906 1.00 93.31 93 LEU A O 1
ATOM 749 N N . GLU A 1 94 ? 22.994 8.871 -9.880 1.00 94.56 94 GLU A N 1
ATOM 750 C CA . GLU A 1 94 ? 24.097 9.793 -10.192 1.00 94.56 94 GLU A CA 1
ATOM 751 C C . GLU A 1 94 ? 25.354 9.029 -10.643 1.00 94.56 94 GLU A C 1
ATOM 753 O O . GLU A 1 94 ? 25.922 9.328 -11.692 1.00 94.56 94 GLU A O 1
ATOM 758 N N . ASN A 1 95 ? 25.732 7.961 -9.931 1.00 96.31 95 ASN A N 1
ATOM 759 C CA . ASN A 1 95 ? 26.870 7.119 -10.316 1.00 96.31 95 ASN A CA 1
ATOM 760 C C . ASN A 1 95 ? 26.684 6.466 -11.699 1.00 96.31 95 ASN A C 1
ATOM 762 O O . ASN A 1 95 ? 27.638 6.348 -12.470 1.00 96.31 95 ASN A O 1
ATOM 766 N N . ILE A 1 96 ? 25.469 6.009 -12.025 1.00 96.38 96 ILE A N 1
ATOM 767 C CA . ILE A 1 96 ? 25.162 5.430 -13.341 1.00 96.38 96 ILE A CA 1
ATOM 768 C C . ILE A 1 96 ? 25.243 6.503 -14.430 1.00 96.38 96 ILE A C 1
ATOM 770 O O . ILE A 1 96 ? 25.800 6.240 -15.498 1.00 96.38 96 ILE A O 1
ATOM 774 N N . GLU A 1 97 ? 24.714 7.700 -14.177 1.00 95.25 97 GLU A N 1
ATOM 775 C CA . GLU A 1 97 ? 24.785 8.822 -15.112 1.00 95.25 97 GLU A CA 1
ATOM 776 C C . GLU A 1 97 ? 26.235 9.240 -15.384 1.00 95.25 97 GLU A C 1
ATOM 778 O O . GLU A 1 97 ? 26.613 9.392 -16.548 1.00 95.25 97 GLU A O 1
ATOM 783 N N . ASP A 1 98 ? 27.067 9.351 -14.348 1.00 97.12 98 ASP A N 1
ATOM 784 C CA . ASP A 1 98 ? 28.490 9.677 -14.473 1.00 97.12 98 ASP A CA 1
ATOM 785 C C . ASP A 1 98 ? 29.258 8.613 -15.261 1.00 97.12 98 ASP A C 1
ATOM 787 O O . ASP A 1 98 ? 30.029 8.940 -16.175 1.00 97.12 98 ASP A O 1
ATOM 791 N N . ASN A 1 99 ? 29.010 7.333 -14.969 1.00 97.69 99 ASN A N 1
ATOM 792 C CA . ASN A 1 99 ? 29.597 6.227 -15.720 1.00 97.69 99 ASN A CA 1
ATOM 793 C C . ASN A 1 99 ? 29.175 6.278 -17.191 1.00 97.69 99 ASN A C 1
ATOM 795 O O . ASN A 1 99 ? 30.026 6.207 -18.080 1.00 97.69 99 ASN A O 1
ATOM 799 N N . TRP A 1 100 ? 27.884 6.474 -17.463 1.00 97.50 100 TRP A N 1
ATOM 800 C CA . TRP A 1 100 ? 27.372 6.578 -18.825 1.00 97.50 100 TRP A CA 1
ATOM 801 C C . TRP A 1 100 ? 27.980 7.771 -19.570 1.00 97.50 100 TRP A C 1
ATOM 803 O O . TRP A 1 100 ? 28.391 7.644 -20.725 1.00 97.50 100 TRP A O 1
ATOM 813 N N . GLN A 1 101 ? 28.120 8.927 -18.916 1.00 97.56 101 GLN A N 1
ATOM 814 C CA . GLN A 1 101 ? 28.798 10.081 -19.503 1.00 97.56 101 GLN A CA 1
ATOM 815 C C . GLN A 1 101 ? 30.268 9.790 -19.825 1.00 97.56 101 GLN A C 1
ATOM 817 O O . GLN A 1 101 ? 30.766 10.252 -20.858 1.00 97.56 101 GLN A O 1
ATOM 822 N N . CYS A 1 102 ? 30.974 9.053 -18.964 1.00 97.50 102 CYS A N 1
ATOM 823 C CA . CYS A 1 102 ? 32.354 8.640 -19.214 1.00 97.50 102 CYS A CA 1
ATOM 824 C C . CYS A 1 102 ? 32.439 7.696 -20.419 1.00 97.50 102 CYS A C 1
ATOM 826 O O . CYS A 1 102 ? 33.197 7.977 -21.348 1.00 97.50 102 CYS A O 1
ATOM 828 N N . GLU A 1 103 ? 31.597 6.662 -20.475 1.00 96.88 103 GLU A N 1
ATOM 829 C CA . GLU A 1 103 ? 31.525 5.733 -21.609 1.00 96.88 103 GLU A CA 1
ATOM 830 C C . GLU A 1 103 ? 31.212 6.460 -22.924 1.00 96.88 103 GLU A C 1
ATOM 832 O O . GLU A 1 103 ? 31.868 6.239 -23.944 1.00 96.88 103 GLU A O 1
ATOM 837 N N . VAL A 1 104 ? 30.255 7.394 -22.918 1.00 97.25 104 VAL A N 1
ATOM 838 C CA . VAL A 1 104 ? 29.920 8.204 -24.097 1.00 97.25 104 VAL A CA 1
ATOM 839 C C . VAL A 1 104 ? 31.122 9.037 -24.550 1.00 97.25 104 VAL A C 1
ATOM 841 O O . VAL A 1 104 ? 31.430 9.068 -25.746 1.00 97.25 104 VAL A O 1
ATOM 844 N N . LYS A 1 105 ? 31.839 9.688 -23.624 1.00 97.31 105 LYS A N 1
ATOM 845 C CA . LYS A 1 105 ? 33.055 10.459 -23.942 1.00 97.31 105 LYS A CA 1
ATOM 846 C C . LYS A 1 105 ? 34.147 9.565 -24.534 1.00 97.31 105 LYS A C 1
ATOM 848 O O . LYS A 1 105 ? 34.774 9.945 -25.527 1.00 97.31 105 LYS A O 1
ATOM 853 N N . GLU A 1 106 ? 34.354 8.375 -23.978 1.00 97.69 106 GLU A N 1
ATOM 854 C CA . GLU A 1 106 ? 35.318 7.398 -24.489 1.00 97.69 106 GLU A CA 1
ATOM 855 C C . GLU A 1 106 ? 34.955 6.917 -25.896 1.00 97.69 106 GLU A C 1
ATOM 857 O O . GLU A 1 106 ? 35.798 6.940 -26.797 1.00 97.69 106 GLU A O 1
ATOM 862 N N . LEU A 1 107 ? 33.689 6.567 -26.132 1.00 96.50 107 LEU A N 1
ATOM 863 C CA . LEU A 1 107 ? 33.201 6.153 -27.448 1.00 96.50 107 LEU A CA 1
ATOM 864 C C . LEU A 1 107 ? 33.350 7.269 -28.488 1.00 96.50 107 LEU A C 1
ATOM 866 O O . LEU A 1 107 ? 33.770 7.002 -29.618 1.00 96.50 107 LEU A O 1
ATOM 870 N N . ILE A 1 108 ? 33.069 8.523 -28.121 1.00 97.50 108 ILE A N 1
ATOM 871 C CA . ILE A 1 108 ? 33.293 9.688 -28.992 1.00 97.50 108 ILE A CA 1
ATOM 872 C C . ILE A 1 108 ? 34.782 9.838 -29.326 1.00 97.50 108 ILE A C 1
ATOM 874 O O . ILE A 1 108 ? 35.131 10.074 -30.489 1.00 97.50 108 ILE A O 1
ATOM 878 N N . SER A 1 109 ? 35.667 9.675 -28.341 1.00 97.38 109 SER A N 1
ATOM 879 C CA . SER A 1 109 ? 37.121 9.727 -28.537 1.00 97.38 109 SER A CA 1
ATOM 880 C C . SER A 1 109 ? 37.603 8.627 -29.492 1.00 97.38 109 SER A C 1
ATOM 882 O O . SER A 1 109 ? 38.312 8.901 -30.468 1.00 97.38 109 SER A O 1
ATOM 884 N N . ILE A 1 110 ? 37.137 7.390 -29.291 1.00 97.56 110 ILE A N 1
ATOM 885 C CA . ILE A 1 110 ? 37.448 6.245 -30.157 1.00 97.56 110 ILE A CA 1
ATOM 886 C C . ILE A 1 110 ? 36.944 6.489 -31.582 1.00 97.56 110 ILE A C 1
ATOM 888 O O . ILE A 1 110 ? 37.696 6.292 -32.538 1.00 97.56 110 ILE A O 1
ATOM 892 N N . ASN A 1 111 ? 35.701 6.949 -31.740 1.00 95.56 111 ASN A N 1
ATOM 893 C CA . ASN A 1 111 ? 35.115 7.230 -33.048 1.00 95.56 111 ASN A CA 1
ATOM 894 C C . ASN A 1 111 ? 35.893 8.336 -33.775 1.00 95.56 111 ASN A C 1
ATOM 896 O O . ASN A 1 111 ? 36.249 8.182 -34.941 1.00 95.56 111 ASN A O 1
ATOM 900 N N . SER A 1 112 ? 36.269 9.401 -33.066 1.00 96.62 112 SER A N 1
ATOM 901 C CA . SER A 1 112 ? 37.099 10.477 -33.617 1.00 96.62 112 SER A CA 1
ATOM 902 C C . SER A 1 112 ? 38.447 9.949 -34.114 1.00 96.62 112 SER A C 1
ATOM 904 O O . SER A 1 112 ? 38.848 10.244 -35.242 1.00 96.62 112 SER A O 1
ATOM 906 N N . ARG A 1 113 ? 39.120 9.094 -33.331 1.00 97.06 113 ARG A N 1
ATOM 907 C CA . ARG A 1 113 ? 40.374 8.448 -33.744 1.00 97.06 113 ARG A CA 1
ATOM 908 C C . ARG A 1 113 ? 40.178 7.587 -34.995 1.00 97.06 113 ARG A C 1
ATOM 910 O O . ARG A 1 113 ? 40.905 7.773 -35.971 1.00 97.06 113 ARG A O 1
ATOM 917 N N . LEU A 1 114 ? 39.161 6.726 -35.015 1.00 96.19 114 LEU A N 1
ATOM 918 C CA . LEU A 1 114 ? 38.847 5.876 -36.170 1.00 96.19 114 LEU A CA 1
ATOM 919 C C . LEU A 1 114 ? 38.478 6.693 -37.417 1.00 96.19 114 LEU A C 1
ATOM 921 O O . LEU A 1 114 ? 38.845 6.317 -38.529 1.00 96.19 114 LEU A O 1
ATOM 925 N N . LEU A 1 115 ? 37.781 7.821 -37.268 1.00 96.38 115 LEU A N 1
ATOM 926 C CA . LEU A 1 115 ? 37.482 8.730 -38.376 1.00 96.38 115 LEU A CA 1
ATOM 927 C C . LEU A 1 115 ? 38.756 9.365 -38.940 1.00 96.38 115 LEU A C 1
ATOM 929 O O . LEU A 1 115 ? 38.914 9.416 -40.161 1.00 96.38 115 LEU A O 1
ATOM 933 N N . THR A 1 116 ? 39.686 9.803 -38.084 1.00 96.06 116 THR A N 1
ATOM 934 C CA . THR A 1 116 ? 40.976 10.342 -38.550 1.00 96.06 116 THR A CA 1
ATOM 935 C C . THR A 1 116 ? 41.814 9.288 -39.269 1.00 96.06 116 THR A C 1
ATOM 937 O O . THR A 1 116 ? 42.410 9.585 -40.302 1.00 96.06 116 THR A O 1
ATOM 940 N N . GLU A 1 117 ? 41.823 8.049 -38.777 1.00 96.06 117 GLU A N 1
ATOM 941 C CA . GLU A 1 117 ? 42.539 6.938 -39.403 1.00 96.06 117 GLU A CA 1
ATOM 942 C C . GLU A 1 117 ? 41.921 6.560 -40.752 1.00 96.06 117 GLU A C 1
ATOM 944 O O . GLU A 1 117 ? 42.626 6.486 -41.756 1.00 96.06 117 GLU A O 1
ATOM 949 N N . ASN A 1 118 ? 40.592 6.441 -40.824 1.00 93.88 118 ASN A N 1
ATOM 950 C CA . ASN A 1 118 ? 39.886 6.208 -42.083 1.00 93.88 118 ASN A CA 1
ATOM 951 C C . ASN A 1 118 ? 40.141 7.317 -43.108 1.00 93.88 118 ASN A C 1
ATOM 953 O O . ASN A 1 118 ? 40.277 7.032 -44.298 1.00 93.88 118 ASN A O 1
ATOM 957 N N . LYS A 1 119 ? 40.210 8.580 -42.670 1.00 95.62 119 LYS A N 1
ATOM 958 C CA . LYS A 1 119 ? 40.552 9.703 -43.549 1.00 95.62 119 LYS A CA 1
ATOM 959 C C . LYS A 1 119 ? 41.967 9.546 -44.112 1.00 95.62 119 LYS A C 1
ATOM 961 O O . LYS A 1 119 ? 42.121 9.583 -45.328 1.00 95.62 119 LYS A O 1
ATOM 966 N N . LYS A 1 120 ? 42.959 9.273 -43.257 1.00 95.00 120 LYS A N 1
ATOM 967 C CA . LYS A 1 120 ? 44.352 9.028 -43.675 1.00 95.00 120 LYS A CA 1
ATOM 968 C C . LYS A 1 120 ? 44.467 7.854 -44.648 1.00 95.00 120 LYS A C 1
ATOM 970 O O . LYS A 1 120 ? 45.149 7.954 -45.659 1.00 95.00 120 LYS A O 1
ATOM 975 N N . LEU A 1 121 ? 43.773 6.746 -44.381 1.00 93.38 121 LEU A N 1
ATOM 976 C CA . LEU A 1 121 ? 43.773 5.581 -45.271 1.00 93.38 121 LEU A CA 1
ATOM 977 C C . LEU A 1 121 ? 43.146 5.895 -46.634 1.00 93.38 121 LEU A C 1
ATOM 979 O O . LEU A 1 121 ? 43.634 5.415 -47.655 1.00 93.38 121 LEU A O 1
ATOM 983 N N . ARG A 1 122 ? 42.088 6.713 -46.671 1.00 91.38 122 ARG A N 1
ATOM 984 C CA . ARG A 1 122 ? 41.483 7.173 -47.929 1.00 91.38 122 ARG A CA 1
ATOM 985 C C . ARG A 1 122 ? 42.420 8.078 -48.721 1.00 91.38 122 ARG A C 1
ATOM 987 O O . ARG A 1 122 ? 42.505 7.895 -49.929 1.00 91.38 122 ARG A O 1
ATOM 994 N N . GLU A 1 123 ? 43.110 9.004 -48.057 1.00 92.06 123 GLU A N 1
ATOM 995 C CA . GLU A 1 123 ? 44.128 9.864 -48.677 1.00 92.06 123 GLU A CA 1
ATOM 996 C C . GLU A 1 123 ? 45.259 9.010 -49.267 1.00 92.06 123 GLU A C 1
ATOM 998 O O . GLU A 1 123 ? 45.489 9.063 -50.471 1.00 92.06 123 GLU A O 1
ATOM 1003 N N . ASN A 1 124 ? 45.833 8.089 -48.486 1.00 91.75 124 ASN A N 1
ATOM 1004 C CA . ASN A 1 124 ? 46.869 7.165 -48.964 1.00 91.75 124 ASN A CA 1
ATOM 1005 C C . ASN A 1 124 ? 46.405 6.306 -50.155 1.00 91.75 124 ASN A C 1
ATOM 1007 O O . ASN A 1 124 ? 47.161 6.072 -51.098 1.00 91.75 124 ASN A O 1
ATOM 1011 N N . LEU A 1 125 ? 45.161 5.810 -50.130 1.00 88.25 125 LEU A N 1
ATOM 1012 C CA . LEU A 1 125 ? 44.595 5.040 -51.240 1.00 88.25 125 LEU A CA 1
ATOM 1013 C C . LEU A 1 125 ? 44.410 5.912 -52.489 1.00 88.25 125 LEU A C 1
ATOM 1015 O O . LEU A 1 125 ? 44.612 5.432 -53.604 1.00 88.25 125 LEU A O 1
ATOM 1019 N N . GLN A 1 126 ? 43.992 7.166 -52.316 1.00 88.00 126 GLN A N 1
ATOM 1020 C CA . GLN A 1 126 ? 43.822 8.113 -53.411 1.00 88.00 126 GLN A CA 1
ATOM 1021 C C . GLN A 1 126 ? 45.167 8.471 -54.038 1.00 88.00 126 GLN A C 1
ATOM 1023 O O . GLN A 1 126 ? 45.282 8.393 -55.258 1.00 88.00 126 GLN A O 1
ATOM 1028 N N . ASP A 1 127 ? 46.186 8.745 -53.228 1.00 85.69 127 ASP A N 1
ATOM 1029 C CA . ASP A 1 127 ? 47.550 8.989 -53.698 1.00 85.69 127 ASP A CA 1
ATOM 1030 C C . ASP A 1 127 ? 48.092 7.770 -54.448 1.00 85.69 127 ASP A C 1
ATOM 1032 O O . ASP A 1 127 ? 48.664 7.892 -55.530 1.00 85.69 127 ASP A O 1
ATOM 1036 N N . HIS A 1 128 ? 47.848 6.560 -53.934 1.00 85.44 128 HIS A N 1
ATOM 1037 C CA . HIS A 1 128 ? 48.267 5.345 -54.622 1.00 85.44 128 HIS A CA 1
ATOM 1038 C C . HIS A 1 128 ? 47.533 5.144 -55.956 1.00 85.44 128 HIS A C 1
ATOM 1040 O O . HIS A 1 128 ? 48.167 4.802 -56.954 1.00 85.44 128 HIS A O 1
ATOM 1046 N N . LYS A 1 129 ? 46.221 5.411 -56.010 1.00 82.12 129 LYS A N 1
ATOM 1047 C CA . LYS A 1 129 ? 45.448 5.397 -57.262 1.00 82.12 129 LYS A CA 1
ATOM 1048 C C . LYS A 1 129 ? 45.955 6.440 -58.252 1.00 82.12 129 LYS A C 1
ATOM 1050 O O . LYS A 1 129 ? 46.095 6.099 -59.421 1.00 82.12 129 LYS A O 1
ATOM 1055 N N . GLN A 1 130 ? 46.252 7.655 -57.793 1.00 77.94 130 GLN A N 1
ATOM 1056 C CA . GLN A 1 130 ? 46.772 8.737 -58.626 1.00 77.94 130 GLN A CA 1
ATOM 1057 C C . GLN A 1 130 ? 48.138 8.365 -59.216 1.00 77.94 130 GLN A C 1
ATOM 1059 O O . GLN A 1 130 ? 48.338 8.468 -60.421 1.00 77.94 130 GLN A O 1
ATOM 1064 N N . ASN A 1 131 ? 49.030 7.799 -58.400 1.00 76.06 131 ASN A N 1
ATOM 1065 C CA . ASN A 1 131 ? 50.324 7.293 -58.858 1.00 76.06 131 ASN A CA 1
ATOM 1066 C C . ASN A 1 131 ? 50.174 6.168 -59.898 1.00 76.06 131 ASN A C 1
ATOM 1068 O O . ASN A 1 131 ? 50.909 6.127 -60.882 1.00 76.06 131 ASN A O 1
ATOM 1072 N N . VAL A 1 132 ? 49.210 5.256 -59.720 1.00 75.06 132 VAL A N 1
ATOM 1073 C CA . VAL A 1 132 ? 48.913 4.208 -60.713 1.00 75.06 132 VAL A CA 1
ATOM 1074 C C . VAL A 1 132 ? 48.341 4.808 -62.000 1.00 75.06 132 VAL A C 1
ATOM 1076 O O . VAL A 1 132 ? 48.754 4.402 -63.083 1.00 75.06 132 VAL A O 1
ATOM 1079 N N . THR A 1 133 ? 47.435 5.788 -61.920 1.00 69.12 133 THR A N 1
ATOM 1080 C CA . THR A 1 133 ? 46.908 6.465 -63.115 1.00 69.12 133 THR A CA 1
ATOM 1081 C C . THR A 1 133 ? 47.976 7.271 -63.838 1.00 69.12 133 THR A C 1
ATOM 1083 O O . THR A 1 133 ? 48.013 7.237 -65.062 1.00 69.12 133 THR A O 1
ATOM 1086 N N . ASP A 1 134 ? 48.877 7.934 -63.118 1.00 64.75 134 ASP A N 1
ATOM 1087 C CA . ASP A 1 134 ? 49.963 8.709 -63.717 1.00 64.75 134 ASP A CA 1
ATOM 1088 C C . ASP A 1 134 ? 50.972 7.780 -64.414 1.00 64.75 134 ASP A C 1
ATOM 1090 O O . ASP A 1 134 ? 5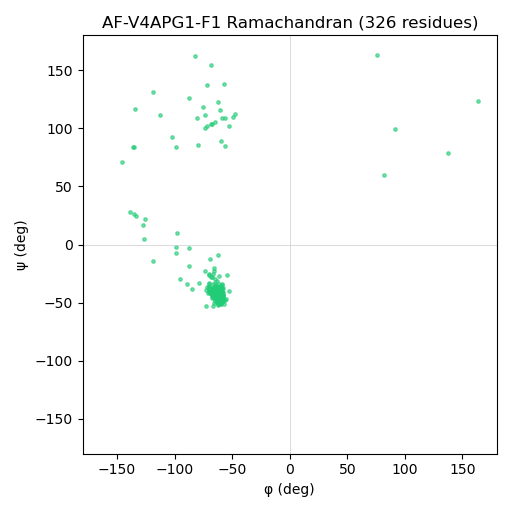1.382 8.055 -65.542 1.00 64.75 134 ASP A O 1
ATOM 1094 N N . ASN A 1 135 ? 51.266 6.612 -63.829 1.00 60.34 135 ASN A N 1
ATOM 1095 C CA . ASN A 1 135 ? 52.051 5.558 -64.482 1.00 60.34 135 ASN A CA 1
ATOM 1096 C C . ASN A 1 135 ? 51.359 5.003 -65.742 1.00 60.34 135 ASN A C 1
ATOM 1098 O O . ASN A 1 135 ? 52.001 4.857 -66.783 1.00 60.34 135 ASN A O 1
ATOM 1102 N N . LEU A 1 136 ? 50.043 4.763 -65.692 1.00 61.00 136 LEU A N 1
ATOM 1103 C CA . LEU A 1 136 ? 49.261 4.315 -66.852 1.00 61.00 136 LEU A CA 1
ATOM 1104 C C . LEU A 1 136 ? 49.166 5.388 -67.948 1.00 61.00 136 LEU A C 1
ATOM 1106 O O . LEU A 1 136 ? 49.165 5.048 -69.127 1.00 61.00 136 LEU A O 1
ATOM 1110 N N . VAL A 1 137 ? 49.109 6.678 -67.600 1.00 56.34 137 VAL A N 1
ATOM 1111 C CA . VAL A 1 137 ? 49.114 7.801 -68.557 1.00 56.34 137 VAL A CA 1
ATOM 1112 C C . VAL A 1 137 ? 50.483 7.953 -69.226 1.00 56.34 137 VAL A C 1
ATOM 1114 O O . VAL A 1 137 ? 50.539 8.304 -70.406 1.00 56.34 137 VAL A O 1
ATOM 1117 N N . ILE A 1 138 ? 51.580 7.654 -68.526 1.00 52.59 138 ILE A N 1
ATOM 1118 C CA . ILE A 1 138 ? 52.927 7.592 -69.115 1.00 52.59 138 ILE A CA 1
ATOM 1119 C C . ILE A 1 138 ? 53.036 6.404 -70.088 1.00 52.59 138 ILE A C 1
ATOM 1121 O O . ILE A 1 138 ? 53.519 6.585 -71.207 1.00 52.59 138 ILE A O 1
ATOM 1125 N N . GLU A 1 139 ? 52.501 5.229 -69.735 1.00 48.97 139 GLU A N 1
ATOM 1126 C CA . GLU A 1 139 ? 52.405 4.081 -70.656 1.00 48.97 139 GLU A CA 1
ATOM 1127 C C . GLU A 1 139 ? 51.489 4.359 -71.861 1.00 48.97 139 GLU A C 1
ATOM 1129 O O . GLU A 1 139 ? 51.829 4.015 -72.995 1.00 48.97 139 GLU A O 1
ATOM 1134 N N . HIS A 1 140 ? 50.356 5.038 -71.657 1.00 49.56 140 HIS A N 1
ATOM 1135 C CA . HIS A 1 140 ? 49.441 5.427 -72.732 1.00 49.56 140 HIS A CA 1
ATOM 1136 C C . HIS A 1 140 ? 50.033 6.524 -73.634 1.00 49.56 140 HIS A C 1
ATOM 1138 O O . HIS A 1 140 ? 49.820 6.485 -74.841 1.00 49.56 140 HIS A O 1
ATOM 1144 N N . LYS A 1 141 ? 50.831 7.474 -73.128 1.00 44.00 141 LYS A N 1
ATOM 1145 C CA . LYS A 1 141 ? 51.485 8.494 -73.979 1.00 44.00 141 LYS A CA 1
ATOM 1146 C C . LYS A 1 141 ? 52.527 7.915 -74.942 1.00 44.00 141 LYS A C 1
ATOM 1148 O O . LYS A 1 141 ? 52.803 8.541 -75.959 1.00 44.00 141 LYS A O 1
ATOM 1153 N N . SER A 1 142 ? 53.042 6.715 -74.676 1.00 39.56 142 SER A N 1
ATOM 1154 C CA . SER A 1 142 ? 53.944 5.991 -75.584 1.00 39.56 142 SER A CA 1
ATOM 1155 C C . SER A 1 142 ? 53.207 5.122 -76.622 1.00 39.56 142 SER A C 1
ATOM 1157 O O . SER A 1 142 ? 53.838 4.499 -77.471 1.00 39.56 142 SER A O 1
ATOM 1159 N N . LYS A 1 143 ? 51.865 5.052 -76.583 1.00 45.19 143 LYS A N 1
ATOM 1160 C CA . LYS A 1 143 ? 51.101 4.024 -77.312 1.00 45.19 143 LYS A CA 1
ATOM 1161 C C . LYS A 1 143 ? 49.862 4.523 -78.068 1.00 45.19 143 LYS A C 1
ATOM 1163 O O . LYS A 1 143 ? 48.945 3.743 -78.287 1.00 45.19 143 LYS A O 1
ATOM 1168 N N . TYR A 1 144 ? 49.811 5.789 -78.490 1.00 40.16 144 TYR A N 1
ATOM 1169 C CA . TYR A 1 144 ? 48.745 6.258 -79.392 1.00 40.16 144 TYR A CA 1
ATOM 1170 C C . TYR A 1 144 ? 49.285 7.139 -80.514 1.00 40.16 144 TYR A C 1
ATOM 1172 O O . TYR A 1 144 ? 49.206 8.363 -80.478 1.00 40.16 144 TYR A O 1
ATOM 1180 N N . ILE A 1 145 ? 49.755 6.482 -81.568 1.00 42.66 145 ILE A N 1
ATOM 1181 C CA . ILE A 1 145 ? 49.357 6.860 -82.922 1.00 42.66 145 ILE A CA 1
ATOM 1182 C C . ILE A 1 145 ? 48.669 5.612 -83.479 1.00 42.66 145 ILE A C 1
ATOM 1184 O O . ILE A 1 145 ? 49.230 4.526 -83.371 1.00 42.66 145 ILE A O 1
ATOM 1188 N N . SER A 1 146 ? 47.480 5.794 -84.059 1.00 45.50 146 SER A N 1
ATOM 1189 C CA . SER A 1 146 ? 46.642 4.779 -84.726 1.00 45.50 146 SER A CA 1
ATOM 1190 C C . SER A 1 146 ? 45.607 4.061 -83.843 1.00 45.50 146 SER A C 1
ATOM 1192 O O . SER A 1 146 ? 45.919 3.125 -83.120 1.00 45.50 146 SER A O 1
ATOM 1194 N N . ASP A 1 147 ? 44.342 4.499 -83.895 1.00 45.50 147 ASP A N 1
ATOM 1195 C CA . ASP A 1 147 ? 43.275 3.748 -84.587 1.00 45.50 147 ASP A CA 1
ATOM 1196 C C . ASP A 1 147 ? 41.866 4.204 -84.180 1.00 45.50 147 ASP A C 1
ATOM 1198 O O . ASP A 1 147 ? 41.436 4.115 -83.028 1.00 45.50 147 ASP A O 1
ATOM 1202 N N . ASN A 1 148 ? 41.094 4.593 -85.195 1.00 54.75 148 ASN A N 1
ATOM 1203 C CA . ASN A 1 148 ? 39.675 4.960 -85.123 1.00 54.75 148 ASN A CA 1
ATOM 1204 C C . ASN A 1 148 ? 38.768 3.785 -84.662 1.00 54.75 148 ASN A C 1
ATOM 1206 O O . ASN A 1 148 ? 37.601 3.975 -84.330 1.00 54.75 148 ASN A O 1
ATOM 1210 N N . THR A 1 149 ? 39.313 2.566 -84.573 1.00 54.38 149 THR A N 1
ATOM 1211 C CA . THR A 1 149 ? 38.651 1.372 -84.018 1.00 54.38 149 THR A CA 1
ATOM 1212 C C . THR A 1 149 ? 38.654 1.363 -82.484 1.00 54.38 149 THR A C 1
ATOM 1214 O O . THR A 1 149 ? 37.689 0.913 -81.861 1.00 54.38 149 THR A O 1
ATOM 1217 N N . PHE A 1 150 ? 39.704 1.902 -81.852 1.00 58.16 150 PHE A N 1
ATOM 1218 C CA . PHE A 1 150 ? 39.842 1.917 -80.391 1.00 58.16 150 PHE A CA 1
ATOM 1219 C C . PHE A 1 150 ? 38.829 2.869 -79.745 1.00 58.16 150 PHE A C 1
ATOM 1221 O O . PHE A 1 150 ? 38.226 2.556 -78.721 1.00 58.16 150 PHE A O 1
ATOM 1228 N N . GLN A 1 151 ? 38.553 3.995 -80.407 1.00 58.38 151 GLN A N 1
ATOM 1229 C CA . GLN A 1 151 ? 37.571 4.984 -79.963 1.00 58.38 151 GLN A CA 1
ATOM 1230 C C . GLN A 1 151 ? 36.138 4.418 -79.951 1.00 58.38 151 GLN A C 1
ATOM 1232 O O . GLN A 1 151 ? 35.371 4.701 -79.031 1.00 58.38 151 GLN A O 1
ATOM 1237 N N . TYR A 1 152 ? 35.795 3.553 -80.914 1.00 61.78 152 TYR A N 1
ATOM 1238 C CA . TYR A 1 152 ? 34.490 2.887 -80.963 1.00 61.78 152 TYR A CA 1
ATOM 1239 C C . TYR A 1 152 ? 34.354 1.795 -79.889 1.00 61.78 152 TYR A C 1
ATOM 1241 O O . TYR A 1 152 ? 33.312 1.684 -79.243 1.00 61.78 152 TYR A O 1
ATOM 1249 N N . GLN A 1 153 ? 35.417 1.027 -79.622 1.00 65.94 153 GLN A N 1
ATOM 1250 C CA . GLN A 1 153 ? 35.427 0.060 -78.516 1.00 65.94 153 GLN A CA 1
ATOM 1251 C C . GLN A 1 153 ? 35.340 0.748 -77.147 1.00 65.94 153 GLN A C 1
ATOM 1253 O O . GLN A 1 153 ? 34.537 0.328 -76.312 1.00 65.94 153 GLN A O 1
ATOM 1258 N N . ILE A 1 154 ? 36.082 1.843 -76.939 1.00 71.00 154 ILE A N 1
ATOM 1259 C CA . ILE A 1 154 ? 35.976 2.695 -75.743 1.00 71.00 154 ILE A CA 1
ATOM 1260 C C . ILE A 1 154 ? 34.535 3.184 -75.564 1.00 71.00 154 ILE A C 1
ATOM 1262 O O . ILE A 1 154 ? 33.980 3.064 -74.472 1.00 71.00 154 ILE A O 1
ATOM 1266 N N . TYR A 1 155 ? 33.906 3.689 -76.630 1.00 69.69 155 TYR A N 1
ATOM 1267 C CA . TYR A 1 155 ? 32.529 4.181 -76.585 1.00 69.69 155 TYR A CA 1
ATOM 1268 C C . TYR A 1 155 ? 31.529 3.086 -76.180 1.00 69.69 155 TYR A C 1
ATOM 1270 O O . TYR A 1 155 ? 30.677 3.316 -75.321 1.00 69.69 155 TYR A O 1
ATOM 1278 N N . VAL A 1 156 ? 31.660 1.872 -76.726 1.00 68.44 156 VAL A N 1
ATOM 1279 C CA . VAL A 1 156 ? 30.803 0.727 -76.368 1.00 68.44 156 VAL A CA 1
ATOM 1280 C C . VAL A 1 156 ? 31.017 0.286 -74.913 1.00 68.44 156 VAL A C 1
ATOM 1282 O O . VAL A 1 156 ? 30.044 -0.023 -74.223 1.00 68.44 156 VAL A O 1
ATOM 1285 N N . ILE A 1 157 ? 32.258 0.285 -74.417 1.00 76.62 157 ILE A N 1
ATOM 1286 C CA . ILE A 1 157 ? 32.581 -0.041 -73.016 1.00 76.62 157 ILE A CA 1
ATOM 1287 C C . ILE A 1 157 ? 31.993 1.011 -72.063 1.00 76.62 157 ILE A C 1
ATOM 1289 O O . ILE A 1 157 ? 31.348 0.652 -71.077 1.00 76.62 157 ILE A O 1
ATOM 1293 N N . LEU A 1 158 ? 32.131 2.301 -72.384 1.00 74.06 158 LEU A N 1
ATOM 1294 C CA . LEU A 1 158 ? 31.526 3.407 -71.630 1.00 74.06 158 LEU A CA 1
ATOM 1295 C C . LEU A 1 158 ? 29.996 3.334 -71.623 1.00 74.06 158 LEU A C 1
ATOM 1297 O O . LEU A 1 158 ? 29.380 3.558 -70.583 1.00 74.06 158 LEU A O 1
ATOM 1301 N N . MET A 1 159 ? 29.373 2.974 -72.748 1.00 70.44 159 MET A N 1
ATOM 1302 C CA . MET A 1 159 ? 27.925 2.758 -72.833 1.00 70.44 159 MET A CA 1
ATOM 1303 C C . MET A 1 159 ? 27.456 1.593 -71.952 1.00 70.44 159 MET A C 1
ATOM 1305 O O . MET A 1 159 ? 26.481 1.748 -71.215 1.00 70.44 159 MET A O 1
ATOM 1309 N N . LYS A 1 160 ? 28.155 0.449 -71.977 1.00 70.38 160 LYS A N 1
ATOM 1310 C CA . LYS A 1 160 ? 27.846 -0.693 -71.098 1.00 70.38 160 LYS A CA 1
ATOM 1311 C C . LYS A 1 160 ? 28.006 -0.327 -69.621 1.00 70.38 160 LYS A C 1
ATOM 1313 O O . LYS A 1 160 ? 27.075 -0.533 -68.847 1.00 70.38 160 LYS A O 1
ATOM 1318 N N . SER A 1 161 ? 29.114 0.318 -69.257 1.00 76.19 161 SER A N 1
ATOM 1319 C CA . SER A 1 161 ? 29.353 0.798 -67.891 1.00 76.19 161 SER A CA 1
ATOM 1320 C C . SER A 1 161 ? 28.305 1.827 -67.446 1.00 76.19 161 SER A C 1
ATOM 1322 O O . SER A 1 161 ? 27.803 1.759 -66.328 1.00 76.19 161 SER A O 1
ATOM 1324 N N . SER A 1 162 ? 27.879 2.735 -68.331 1.00 82.31 162 SER A N 1
ATOM 1325 C CA . SER A 1 162 ? 26.798 3.688 -68.043 1.00 82.31 162 SER A CA 1
ATOM 1326 C C . SER A 1 162 ? 25.474 2.979 -67.741 1.00 82.31 162 SER A C 1
ATOM 1328 O O . SER A 1 162 ? 24.752 3.373 -66.822 1.00 82.31 162 SER A O 1
ATOM 1330 N N . GLN A 1 163 ? 25.158 1.909 -68.475 1.00 80.88 163 GLN A N 1
ATOM 1331 C CA . GLN A 1 163 ? 23.959 1.116 -68.224 1.00 80.88 163 GLN A CA 1
ATOM 1332 C C . GLN A 1 163 ? 24.046 0.340 -66.900 1.00 80.88 163 GLN A C 1
ATOM 1334 O O . GLN A 1 163 ? 23.069 0.309 -66.152 1.00 80.88 163 GLN A O 1
ATOM 1339 N N . GLU A 1 164 ? 25.209 -0.220 -66.567 1.00 81.94 164 GLU A N 1
ATOM 1340 C CA . GLU A 1 164 ? 25.464 -0.870 -65.273 1.00 81.94 164 GLU A CA 1
ATOM 1341 C C . GLU A 1 164 ? 25.332 0.119 -64.104 1.00 81.94 164 GLU A C 1
ATOM 1343 O O . GLU A 1 164 ? 24.647 -0.172 -63.123 1.00 81.94 164 GLU A O 1
ATOM 1348 N N . ILE A 1 165 ? 25.883 1.331 -64.234 1.00 88.12 165 ILE A N 1
ATOM 1349 C CA . ILE A 1 165 ? 25.752 2.405 -63.236 1.00 88.12 165 ILE A CA 1
ATOM 1350 C C . ILE A 1 165 ? 24.280 2.788 -63.029 1.00 88.12 165 ILE A C 1
ATOM 1352 O O . ILE A 1 165 ? 23.855 2.984 -61.890 1.00 88.12 165 ILE A O 1
ATOM 1356 N N . LYS A 1 166 ? 23.469 2.849 -64.095 1.00 89.19 166 LYS A N 1
ATOM 1357 C CA . LYS A 1 166 ? 22.023 3.117 -63.976 1.00 89.19 166 LYS A CA 1
ATOM 1358 C C . LYS A 1 166 ? 21.299 2.031 -63.181 1.00 89.19 166 LYS A C 1
ATOM 1360 O O . LYS A 1 166 ? 20.441 2.356 -62.360 1.00 89.19 166 LYS A O 1
ATOM 1365 N N . VAL A 1 167 ? 21.627 0.756 -63.404 1.00 92.12 167 VAL A N 1
ATOM 1366 C CA . VAL A 1 167 ? 21.044 -0.361 -62.638 1.00 92.12 167 VAL A CA 1
ATOM 1367 C C . VAL A 1 167 ? 21.483 -0.293 -61.175 1.00 92.12 167 VAL A C 1
ATOM 1369 O O . VAL A 1 167 ? 20.641 -0.385 -60.283 1.00 92.12 167 VAL A O 1
ATOM 1372 N N . LEU A 1 168 ? 22.770 -0.047 -60.921 1.00 92.75 168 LEU A N 1
ATOM 1373 C CA . LEU A 1 168 ? 23.305 0.105 -59.567 1.00 92.75 168 LEU A CA 1
ATOM 1374 C C . LEU A 1 168 ? 22.688 1.294 -58.824 1.00 92.75 168 LEU A C 1
ATOM 1376 O O . LEU A 1 168 ? 22.398 1.171 -57.637 1.00 92.75 168 LEU A O 1
ATOM 1380 N N . SER A 1 169 ? 22.429 2.415 -59.505 1.00 92.25 169 SER A N 1
ATOM 1381 C CA . SER A 1 169 ? 21.746 3.570 -58.906 1.00 92.25 169 SER A CA 1
ATOM 1382 C C . SER A 1 169 ? 20.333 3.212 -58.453 1.00 92.25 169 SER A C 1
ATOM 1384 O O . SER A 1 169 ? 19.962 3.506 -57.320 1.00 92.25 169 SER A O 1
ATOM 1386 N N . LYS A 1 170 ? 19.563 2.507 -59.294 1.00 94.38 170 LY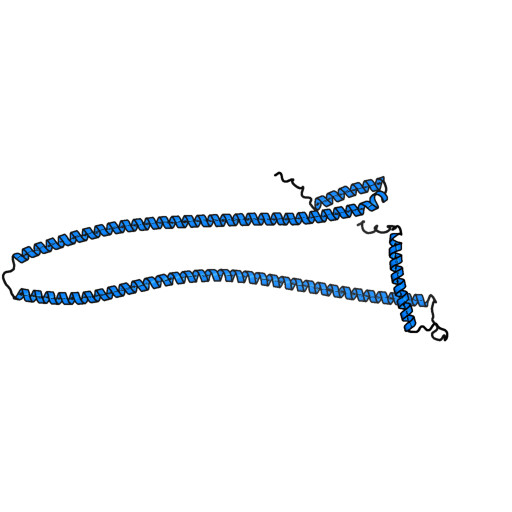S A N 1
ATOM 1387 C CA . LYS A 1 170 ? 18.209 2.054 -58.935 1.00 94.38 170 LYS A CA 1
ATOM 1388 C C . LYS A 1 170 ? 18.225 1.077 -57.761 1.00 94.38 170 LYS A C 1
ATOM 1390 O O . LYS A 1 170 ? 17.423 1.216 -56.843 1.00 94.38 170 LYS A O 1
ATOM 1395 N N . LEU A 1 171 ? 19.153 0.117 -57.761 1.00 94.94 171 LEU A N 1
ATOM 1396 C CA . LEU A 1 171 ? 19.316 -0.814 -56.641 1.00 94.94 171 LEU A CA 1
ATOM 1397 C C . LEU A 1 171 ? 19.685 -0.070 -55.354 1.00 94.94 171 LEU A C 1
ATOM 1399 O O . LEU A 1 171 ? 19.087 -0.320 -54.309 1.00 94.94 171 LEU A O 1
ATOM 1403 N N . LYS A 1 172 ? 20.604 0.896 -55.431 1.00 95.75 172 LYS A N 1
ATOM 1404 C CA . LYS A 1 172 ? 20.975 1.742 -54.294 1.00 95.75 172 LYS A CA 1
ATOM 1405 C C . LYS A 1 172 ? 19.771 2.507 -53.744 1.00 95.75 172 LYS A C 1
ATOM 1407 O O . LYS A 1 172 ? 19.544 2.461 -52.542 1.00 95.75 172 LYS A O 1
ATOM 1412 N N . GLU A 1 173 ? 18.966 3.133 -54.601 1.00 95.81 173 GLU A N 1
ATOM 1413 C CA . GLU A 1 173 ? 17.739 3.824 -54.182 1.00 95.81 173 GLU A CA 1
ATOM 1414 C C . GLU A 1 173 ? 16.756 2.881 -53.479 1.00 95.81 173 GLU A C 1
ATOM 1416 O O . GLU A 1 173 ? 16.189 3.243 -52.449 1.00 95.81 173 GLU A O 1
ATOM 1421 N N . THR A 1 174 ? 16.565 1.657 -53.988 1.00 96.44 174 THR A N 1
ATOM 1422 C CA . THR A 1 174 ? 15.698 0.669 -53.323 1.00 96.44 174 THR A CA 1
ATOM 1423 C C . THR A 1 174 ? 16.251 0.224 -51.971 1.00 96.44 174 THR A C 1
ATOM 1425 O O . THR A 1 174 ? 15.495 0.146 -51.006 1.00 96.44 174 THR A O 1
ATOM 1428 N N . VAL A 1 175 ? 17.566 0.015 -51.864 1.00 97.19 175 VAL A N 1
ATOM 1429 C CA . VAL A 1 175 ? 18.230 -0.341 -50.603 1.00 97.19 175 VAL A CA 1
ATOM 1430 C C . VAL A 1 175 ? 18.136 0.804 -49.596 1.00 97.19 175 VAL A C 1
ATOM 1432 O O . VAL A 1 175 ? 17.884 0.560 -48.419 1.00 97.19 175 VAL A O 1
ATOM 1435 N N . ASP A 1 176 ? 18.301 2.054 -50.030 1.00 95.50 176 ASP A N 1
ATOM 1436 C CA . ASP A 1 176 ? 18.190 3.223 -49.157 1.00 95.50 176 ASP A CA 1
ATOM 1437 C C . ASP A 1 176 ? 16.747 3.418 -48.657 1.00 95.50 176 ASP A C 1
ATOM 1439 O O . ASP A 1 176 ? 16.554 3.701 -47.472 1.00 95.50 176 ASP A O 1
ATOM 1443 N N . LYS A 1 177 ? 15.732 3.166 -49.500 1.00 96.12 177 LYS A N 1
ATOM 1444 C CA . LYS A 1 177 ? 14.316 3.135 -49.081 1.00 96.12 177 LYS A CA 1
ATOM 1445 C C . LYS A 1 177 ? 14.049 2.039 -48.052 1.00 96.12 177 LYS A C 1
ATOM 1447 O O . LYS A 1 177 ? 13.555 2.340 -46.970 1.00 96.12 177 LYS A O 1
ATOM 1452 N N . GLN A 1 178 ? 14.468 0.805 -48.336 1.00 96.00 178 GLN A N 1
ATOM 1453 C CA . GLN A 1 178 ? 14.324 -0.328 -47.413 1.00 96.00 178 GLN A CA 1
ATOM 1454 C C . GLN A 1 178 ? 15.044 -0.076 -46.082 1.00 96.00 178 GLN A C 1
ATOM 1456 O O . GLN A 1 178 ? 14.529 -0.394 -45.015 1.00 96.00 178 GLN A O 1
ATOM 1461 N N . ARG A 1 179 ? 16.228 0.549 -46.107 1.00 97.38 179 ARG A N 1
ATOM 1462 C CA . ARG A 1 179 ? 16.940 0.971 -44.889 1.00 97.38 179 ARG A CA 1
ATOM 1463 C C . ARG A 1 179 ? 16.169 2.033 -44.111 1.00 97.38 179 ARG A C 1
ATOM 1465 O O . ARG A 1 179 ? 16.212 2.012 -42.883 1.00 97.38 179 ARG A O 1
ATOM 1472 N N . GLY A 1 180 ? 15.507 2.961 -44.799 1.00 96.88 180 GLY A N 1
ATOM 1473 C CA . GLY A 1 180 ? 14.622 3.954 -44.192 1.00 96.88 180 GLY A CA 1
ATOM 1474 C C . GLY A 1 180 ? 13.439 3.300 -43.481 1.00 96.88 180 GLY A C 1
ATOM 1475 O O . GLY A 1 180 ? 13.246 3.534 -42.290 1.00 96.88 180 GLY A O 1
ATOM 1476 N N . GLU A 1 181 ? 12.723 2.418 -44.175 1.00 97.25 181 GLU A N 1
ATOM 1477 C CA . GLU A 1 181 ? 11.601 1.646 -43.626 1.00 97.25 181 GLU A CA 1
ATOM 1478 C C . GLU A 1 181 ? 12.037 0.812 -42.415 1.00 97.25 181 GLU A C 1
ATOM 1480 O O . GLU A 1 181 ? 11.441 0.918 -41.347 1.00 97.25 181 GLU A O 1
ATOM 1485 N N . LEU A 1 182 ? 13.153 0.080 -42.515 1.00 95.88 182 LEU A N 1
ATOM 1486 C CA . LEU A 1 182 ? 13.698 -0.695 -41.396 1.00 95.88 182 LEU A CA 1
ATOM 1487 C C . LEU A 1 182 ? 14.036 0.168 -40.174 1.00 95.88 182 LEU A C 1
ATOM 1489 O O . LEU A 1 182 ? 13.912 -0.301 -39.046 1.00 95.88 182 LEU A O 1
ATOM 1493 N N . ARG A 1 183 ? 14.477 1.419 -40.361 1.00 97.81 183 ARG A N 1
ATOM 1494 C CA . ARG A 1 183 ? 14.720 2.337 -39.235 1.00 97.81 183 ARG A CA 1
ATOM 1495 C C . ARG A 1 183 ? 13.420 2.781 -38.576 1.00 97.81 183 ARG A C 1
ATOM 1497 O O . ARG A 1 183 ? 13.406 2.908 -37.357 1.00 97.81 183 ARG A O 1
ATOM 1504 N N . ILE A 1 184 ? 12.368 3.026 -39.357 1.00 97.50 184 ILE A N 1
ATOM 1505 C CA . ILE A 1 184 ? 11.050 3.402 -38.831 1.00 97.50 184 ILE A CA 1
ATOM 1506 C C . ILE A 1 184 ? 10.459 2.225 -38.056 1.00 97.50 184 ILE A C 1
ATOM 1508 O O . ILE A 1 184 ? 10.208 2.373 -36.865 1.00 97.50 184 ILE A O 1
ATOM 1512 N N . LEU A 1 185 ? 10.385 1.039 -38.669 1.00 97.25 185 LEU A N 1
ATOM 1513 C CA . LEU A 1 185 ? 9.862 -0.166 -38.017 1.00 97.25 185 LEU A CA 1
ATOM 1514 C C . LEU A 1 185 ? 10.635 -0.513 -36.737 1.00 97.25 185 LEU A C 1
ATOM 1516 O O . LEU A 1 185 ? 10.038 -0.928 -35.752 1.00 97.25 185 LEU A O 1
ATOM 1520 N N . ARG A 1 186 ? 11.962 -0.321 -36.707 1.00 97.50 186 ARG A N 1
ATOM 1521 C CA . ARG A 1 186 ? 12.748 -0.521 -35.475 1.00 97.50 186 ARG A CA 1
ATOM 1522 C C . ARG A 1 186 ? 12.369 0.453 -34.365 1.00 97.50 186 ARG A C 1
ATOM 1524 O O . ARG A 1 186 ? 12.325 0.038 -33.214 1.00 97.50 186 ARG A O 1
ATOM 1531 N N . ARG A 1 187 ? 12.115 1.723 -34.692 1.00 97.19 187 ARG A N 1
ATOM 1532 C CA . ARG A 1 187 ? 11.658 2.713 -33.704 1.00 97.19 187 ARG A CA 1
ATOM 1533 C C . ARG A 1 187 ? 10.258 2.384 -33.202 1.00 97.19 187 ARG A C 1
ATOM 1535 O O . ARG A 1 187 ? 10.027 2.469 -32.006 1.00 97.19 187 ARG A O 1
ATOM 1542 N N . GLU A 1 188 ? 9.359 1.977 -34.094 1.00 97.69 188 GLU A N 1
ATOM 1543 C CA . GLU A 1 188 ? 8.006 1.544 -33.727 1.00 97.69 188 GLU A CA 1
ATOM 1544 C C . GLU A 1 188 ? 8.041 0.310 -32.822 1.00 97.69 188 GLU A C 1
ATOM 1546 O O . GLU A 1 188 ? 7.389 0.302 -31.784 1.00 97.69 188 GLU A O 1
ATOM 1551 N N . LEU A 1 189 ? 8.861 -0.692 -33.152 1.00 97.19 189 LEU A N 1
ATOM 1552 C CA . LEU A 1 189 ? 9.045 -1.882 -32.321 1.00 97.19 189 LEU A CA 1
ATOM 1553 C C . LEU A 1 189 ? 9.629 -1.532 -30.945 1.00 97.19 189 LEU A C 1
ATOM 1555 O O . LEU A 1 189 ? 9.178 -2.057 -29.932 1.00 97.19 189 LEU A O 1
ATOM 1559 N N . GLN A 1 190 ? 10.615 -0.632 -30.898 1.00 97.12 190 GLN A N 1
ATOM 1560 C CA . GLN A 1 190 ? 11.188 -0.162 -29.638 1.00 97.12 190 GLN A CA 1
ATOM 1561 C C . GLN A 1 190 ? 10.141 0.572 -28.791 1.00 97.12 190 GLN A C 1
ATOM 1563 O O . GLN A 1 190 ? 10.047 0.315 -27.595 1.00 97.12 190 GLN A O 1
ATOM 1568 N N . GLN A 1 191 ? 9.326 1.434 -29.405 1.00 96.75 191 GLN A N 1
ATOM 1569 C CA . GLN A 1 191 ? 8.234 2.113 -28.709 1.00 96.75 191 GLN A CA 1
ATOM 1570 C C . GLN A 1 191 ? 7.209 1.109 -28.168 1.00 96.75 191 GLN A C 1
ATOM 1572 O O . GLN A 1 191 ? 6.854 1.176 -26.998 1.00 96.75 191 GLN A O 1
ATOM 1577 N N . GLN A 1 192 ? 6.803 0.127 -28.976 1.00 97.31 192 GLN A N 1
ATOM 1578 C CA . GLN A 1 192 ? 5.894 -0.936 -28.539 1.00 97.31 192 GLN A CA 1
ATOM 1579 C C . GLN A 1 192 ? 6.475 -1.788 -27.405 1.00 97.31 192 GLN A C 1
ATOM 1581 O O . GLN A 1 192 ? 5.720 -2.238 -26.548 1.00 97.31 192 GLN A O 1
ATOM 1586 N N . SER A 1 193 ? 7.793 -2.009 -27.374 1.00 97.06 193 SER A N 1
ATOM 1587 C CA . SER A 1 193 ? 8.463 -2.690 -26.257 1.00 97.06 193 SER A CA 1
ATOM 1588 C C . SER A 1 193 ? 8.311 -1.894 -24.962 1.00 97.06 193 SER A C 1
ATOM 1590 O O . SER A 1 193 ? 7.894 -2.452 -23.952 1.00 97.06 193 SER A O 1
ATOM 1592 N N . ILE A 1 194 ? 8.571 -0.584 -25.014 1.00 97.44 194 ILE A N 1
ATOM 1593 C CA . ILE A 1 194 ? 8.426 0.319 -23.862 1.00 97.44 194 ILE A CA 1
ATOM 1594 C C . ILE A 1 194 ? 6.967 0.353 -23.388 1.00 97.44 194 ILE A C 1
ATOM 1596 O O . ILE A 1 194 ? 6.699 0.277 -22.190 1.00 97.44 194 ILE A O 1
ATOM 1600 N N . ASP A 1 195 ? 6.012 0.420 -24.317 1.00 96.56 195 ASP A N 1
ATOM 1601 C CA . ASP A 1 195 ? 4.588 0.423 -23.983 1.00 96.56 195 ASP A CA 1
ATOM 1602 C C . ASP A 1 195 ? 4.158 -0.913 -23.343 1.00 96.56 195 ASP A C 1
ATOM 1604 O O . ASP A 1 195 ? 3.409 -0.917 -22.364 1.00 96.56 195 ASP A O 1
ATOM 1608 N N . CYS A 1 196 ? 4.664 -2.050 -23.840 1.00 97.06 196 CYS A N 1
ATOM 1609 C CA . CYS A 1 196 ? 4.441 -3.366 -23.232 1.00 97.06 196 CYS A CA 1
ATOM 1610 C C . CYS A 1 196 ? 4.993 -3.435 -21.800 1.00 97.06 196 CYS A C 1
ATOM 1612 O O . CYS A 1 196 ? 4.291 -3.901 -20.903 1.00 97.06 196 CYS A O 1
ATOM 1614 N N . GLU A 1 197 ? 6.213 -2.945 -21.571 1.00 96.88 197 GLU A N 1
ATOM 1615 C CA . GLU A 1 197 ? 6.829 -2.883 -20.238 1.00 96.88 197 GLU A CA 1
ATOM 1616 C C . GLU A 1 197 ? 6.018 -1.987 -19.287 1.00 96.88 197 GLU A C 1
ATOM 1618 O O . GLU A 1 197 ? 5.731 -2.367 -18.149 1.00 96.88 197 GLU A O 1
ATOM 1623 N N . ALA A 1 198 ? 5.557 -0.826 -19.761 1.00 96.69 198 ALA A N 1
ATOM 1624 C CA . ALA A 1 198 ? 4.715 0.076 -18.981 1.00 96.69 198 ALA A CA 1
ATOM 1625 C C . ALA A 1 198 ? 3.367 -0.564 -18.604 1.00 96.69 198 ALA A C 1
ATOM 1627 O O . ALA A 1 198 ? 2.923 -0.454 -17.456 1.00 96.69 198 ALA A O 1
ATOM 1628 N N . LEU A 1 199 ? 2.722 -1.264 -19.543 1.00 97.06 199 LEU A N 1
ATOM 1629 C CA . LEU A 1 199 ? 1.485 -2.006 -19.286 1.00 97.06 199 LEU A CA 1
ATOM 1630 C C . LEU A 1 199 ? 1.707 -3.170 -18.314 1.00 97.06 199 LEU A C 1
ATOM 1632 O O . LEU A 1 199 ? 0.861 -3.413 -17.452 1.00 97.06 199 LEU A O 1
ATOM 1636 N N . GLN A 1 200 ? 2.849 -3.853 -18.396 1.00 96.19 200 GLN A N 1
ATOM 1637 C CA . GLN A 1 200 ? 3.207 -4.917 -17.463 1.00 96.19 200 GLN A CA 1
ATOM 1638 C C . GLN A 1 200 ? 3.348 -4.382 -16.030 1.00 96.19 200 GLN A C 1
ATOM 1640 O O . GLN A 1 200 ? 2.748 -4.937 -15.108 1.00 96.19 200 GLN A O 1
ATOM 1645 N N . LEU A 1 201 ? 4.020 -3.241 -15.842 1.00 96.56 201 LEU A N 1
ATOM 1646 C CA . LEU A 1 201 ? 4.121 -2.576 -14.535 1.00 96.56 201 LEU A CA 1
ATOM 1647 C C . LEU A 1 201 ? 2.754 -2.133 -13.988 1.00 96.56 201 LEU A C 1
ATOM 1649 O O . LEU A 1 201 ? 2.504 -2.188 -12.778 1.00 96.56 201 LEU A O 1
ATOM 1653 N N . GLN A 1 202 ? 1.844 -1.682 -14.857 1.00 97.12 202 GLN A N 1
ATOM 1654 C CA . GLN A 1 202 ? 0.472 -1.362 -14.451 1.00 97.12 202 GLN A CA 1
ATOM 1655 C C . GLN A 1 202 ? -0.296 -2.613 -14.012 1.00 97.12 202 GLN A C 1
ATOM 1657 O O . GLN A 1 202 ? -0.986 -2.577 -12.990 1.00 97.12 202 GLN A O 1
ATOM 1662 N N . LEU A 1 203 ? -0.150 -3.723 -14.738 1.00 96.44 203 LEU A N 1
ATOM 1663 C CA . LEU A 1 203 ? -0.777 -4.999 -14.400 1.00 96.44 203 LEU A CA 1
ATOM 1664 C C . LEU A 1 203 ? -0.281 -5.511 -13.045 1.00 96.44 203 LEU A C 1
ATOM 1666 O O . LEU A 1 203 ? -1.098 -5.860 -12.195 1.00 96.44 203 LEU A O 1
ATOM 1670 N N . GLU A 1 204 ? 1.029 -5.484 -12.800 1.00 95.75 204 GLU A N 1
ATOM 1671 C CA . GLU A 1 204 ? 1.625 -5.877 -11.516 1.00 95.75 204 GLU A CA 1
ATOM 1672 C C . GLU A 1 204 ? 1.099 -5.022 -10.354 1.00 95.75 204 GLU A C 1
ATOM 1674 O O . GLU A 1 204 ? 0.728 -5.546 -9.298 1.00 95.75 204 GLU A O 1
ATOM 1679 N N . ARG A 1 205 ? 0.970 -3.705 -10.560 1.00 97.88 205 ARG A N 1
ATOM 1680 C CA . ARG A 1 205 ? 0.379 -2.793 -9.569 1.00 97.88 205 ARG A CA 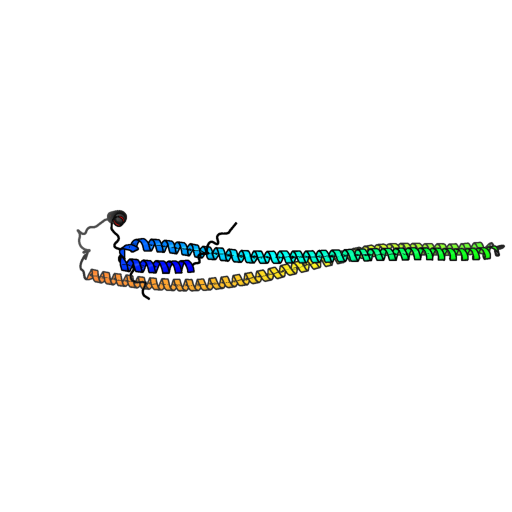1
ATOM 1681 C C . ARG A 1 205 ? -1.070 -3.156 -9.254 1.00 97.88 205 ARG A C 1
ATOM 1683 O O . ARG A 1 205 ? -1.438 -3.228 -8.082 1.00 97.88 205 ARG A O 1
ATOM 1690 N N . ILE A 1 206 ? -1.889 -3.396 -10.278 1.00 96.38 206 ILE A N 1
ATOM 1691 C CA . ILE A 1 206 ? -3.294 -3.790 -10.108 1.00 96.38 206 ILE A CA 1
ATOM 1692 C C . ILE A 1 206 ? -3.390 -5.159 -9.428 1.00 96.38 206 ILE A C 1
ATOM 1694 O O . ILE A 1 206 ? -4.228 -5.343 -8.547 1.00 96.38 206 ILE A O 1
ATOM 1698 N N . ALA A 1 207 ? -2.522 -6.109 -9.777 1.00 95.88 207 ALA A N 1
ATOM 1699 C CA . ALA A 1 207 ? -2.468 -7.418 -9.138 1.00 95.88 207 ALA A CA 1
ATOM 1700 C C . ALA A 1 207 ? -2.176 -7.299 -7.634 1.00 95.88 207 ALA A C 1
ATOM 1702 O O . ALA A 1 207 ? -2.851 -7.947 -6.831 1.00 95.88 207 ALA A O 1
ATOM 1703 N N . LYS A 1 208 ? -1.247 -6.415 -7.244 1.00 97.31 208 LYS A N 1
ATOM 1704 C CA . LYS A 1 208 ? -0.951 -6.119 -5.835 1.00 97.31 208 LYS A CA 1
ATOM 1705 C C . LYS A 1 208 ? -2.161 -5.524 -5.109 1.00 97.31 208 LYS A C 1
ATOM 1707 O O . LYS A 1 208 ? -2.574 -6.062 -4.086 1.00 97.31 208 LYS A O 1
ATOM 1712 N N . VAL A 1 209 ? -2.790 -4.491 -5.677 1.00 97.25 209 VAL A N 1
ATOM 1713 C CA . VAL A 1 209 ? -3.998 -3.873 -5.094 1.00 97.25 209 VAL A CA 1
ATOM 1714 C C . VAL A 1 209 ? -5.139 -4.888 -4.968 1.00 97.25 209 VAL A C 1
ATOM 1716 O O . VAL A 1 209 ? -5.802 -4.950 -3.936 1.00 97.25 209 VAL A O 1
ATOM 1719 N N . ASN A 1 210 ? -5.347 -5.739 -5.974 1.00 96.25 210 ASN A N 1
ATOM 1720 C CA . ASN A 1 210 ? -6.356 -6.796 -5.924 1.00 96.25 210 ASN A CA 1
ATOM 1721 C C . ASN A 1 210 ? -6.056 -7.846 -4.847 1.00 96.25 210 ASN A C 1
ATOM 1723 O O . ASN A 1 210 ? -6.984 -8.330 -4.198 1.00 96.25 210 ASN A O 1
ATOM 1727 N N . ALA A 1 211 ? -4.788 -8.210 -4.642 1.00 95.50 211 ALA A N 1
ATOM 1728 C CA . ALA A 1 211 ? -4.395 -9.113 -3.565 1.00 95.50 211 ALA A CA 1
ATOM 1729 C C . ALA A 1 211 ? -4.685 -8.498 -2.186 1.00 95.50 211 ALA A C 1
ATOM 1731 O O . ALA A 1 211 ? -5.235 -9.179 -1.317 1.00 95.50 211 ALA A O 1
ATOM 1732 N N . ASP A 1 212 ? -4.399 -7.207 -2.007 1.00 95.88 212 ASP A N 1
ATOM 1733 C CA . ASP A 1 212 ? -4.677 -6.480 -0.766 1.00 95.88 212 ASP A CA 1
ATOM 1734 C C . ASP A 1 212 ? -6.184 -6.335 -0.509 1.00 95.88 212 ASP A C 1
ATOM 1736 O O . ASP A 1 212 ? -6.651 -6.596 0.601 1.00 95.88 212 ASP A O 1
ATOM 1740 N N . LEU A 1 213 ? -6.978 -6.028 -1.542 1.00 96.94 213 LEU A N 1
ATOM 1741 C CA . LEU A 1 213 ? -8.440 -5.993 -1.442 1.00 96.94 213 LEU A CA 1
ATOM 1742 C C . LEU A 1 213 ? -9.024 -7.361 -1.082 1.00 96.94 213 LEU A C 1
ATOM 1744 O O . LEU A 1 213 ? -9.908 -7.437 -0.232 1.00 96.94 213 LEU A O 1
ATOM 1748 N N . ARG A 1 214 ? -8.509 -8.453 -1.660 1.00 97.75 214 ARG A N 1
ATOM 1749 C CA . ARG A 1 214 ? -8.924 -9.817 -1.289 1.00 97.75 214 ARG A CA 1
ATOM 1750 C C . ARG A 1 214 ? -8.597 -10.128 0.170 1.00 97.75 214 ARG A C 1
ATOM 1752 O O . ARG A 1 214 ? -9.438 -10.688 0.868 1.00 97.75 214 ARG A O 1
ATOM 1759 N N . ARG A 1 215 ? -7.411 -9.743 0.655 1.00 97.25 215 ARG A N 1
ATOM 1760 C CA . ARG A 1 215 ? -7.031 -9.903 2.071 1.00 97.25 215 ARG A CA 1
ATOM 1761 C C . ARG A 1 215 ? -7.959 -9.114 2.991 1.00 97.25 215 ARG A C 1
ATOM 1763 O O . ARG A 1 215 ? -8.465 -9.688 3.952 1.00 97.25 215 ARG A O 1
ATOM 1770 N N . LYS A 1 216 ? -8.231 -7.846 2.667 1.00 97.19 216 LYS A N 1
ATOM 1771 C CA . LYS A 1 216 ? -9.139 -6.985 3.437 1.00 97.19 216 LYS A CA 1
ATOM 1772 C C . LYS A 1 216 ? -10.566 -7.533 3.448 1.00 97.19 216 LYS A C 1
ATOM 1774 O O . LYS A 1 216 ? -11.182 -7.592 4.505 1.00 97.19 216 LYS A O 1
ATOM 1779 N N . ASN A 1 217 ? -11.062 -8.001 2.304 1.00 95.94 217 ASN A N 1
ATOM 1780 C CA . ASN A 1 217 ? -12.378 -8.627 2.208 1.00 95.94 217 ASN A CA 1
ATOM 1781 C C . ASN A 1 217 ? -12.464 -9.904 3.055 1.00 95.94 217 ASN A C 1
ATOM 1783 O O . ASN A 1 217 ? -13.445 -10.108 3.758 1.00 95.94 217 ASN A O 1
ATOM 1787 N N . ASN A 1 218 ? -11.420 -10.738 3.053 1.00 97.00 218 ASN A N 1
ATOM 1788 C CA . ASN A 1 218 ? -11.380 -11.938 3.891 1.00 97.00 218 ASN A CA 1
ATOM 1789 C C . ASN A 1 218 ? -11.345 -11.598 5.388 1.00 97.00 218 ASN A C 1
ATOM 1791 O O . ASN A 1 218 ? -12.003 -12.266 6.177 1.00 97.00 218 ASN A O 1
ATOM 1795 N N . GLN A 1 219 ? -10.594 -10.568 5.789 1.00 96.62 219 GLN A N 1
ATOM 1796 C CA . GLN A 1 219 ? -10.593 -10.082 7.174 1.00 96.62 219 GLN A CA 1
ATOM 1797 C C . GLN A 1 219 ? -11.972 -9.556 7.581 1.00 96.62 219 GLN A C 1
ATOM 1799 O O . GLN A 1 219 ? -12.458 -9.890 8.655 1.00 96.62 219 GLN A O 1
ATOM 1804 N N . GLN A 1 220 ? -12.621 -8.788 6.705 1.00 96.56 220 GLN A N 1
ATOM 1805 C CA . GLN A 1 220 ? -13.967 -8.277 6.941 1.00 96.56 220 GLN A CA 1
ATOM 1806 C C . GLN A 1 220 ? -15.010 -9.401 7.008 1.00 96.56 220 GLN A C 1
ATOM 1808 O O . GLN A 1 220 ? -15.878 -9.350 7.870 1.00 96.56 220 GLN A O 1
ATOM 1813 N N . SER A 1 221 ? -14.907 -10.428 6.156 1.00 97.50 221 SER A N 1
ATOM 1814 C CA . SER A 1 221 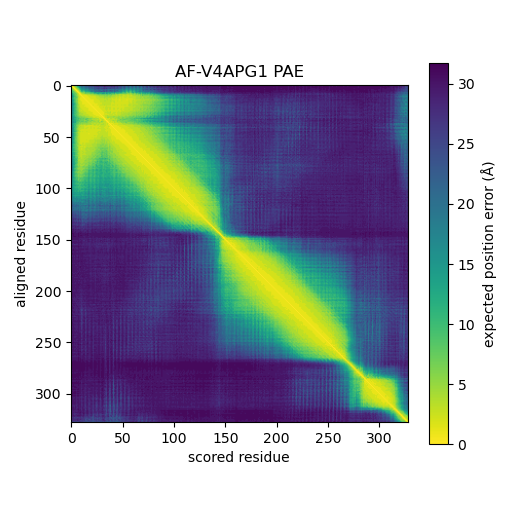? -15.769 -11.620 6.217 1.00 97.50 221 SER A CA 1
ATOM 1815 C C . SER A 1 221 ? -15.635 -12.317 7.565 1.00 97.50 221 SER A C 1
ATOM 1817 O O . SER A 1 221 ? -16.637 -12.531 8.232 1.00 97.50 221 SER A O 1
ATOM 1819 N N . LYS A 1 222 ? -14.399 -12.566 8.021 1.00 97.31 222 LYS A N 1
ATOM 1820 C CA . LYS A 1 222 ? -14.145 -13.173 9.336 1.00 97.31 222 LYS A CA 1
ATOM 1821 C C . LYS A 1 222 ? -14.705 -12.335 10.479 1.00 97.31 222 LYS A C 1
ATOM 1823 O O . LYS A 1 222 ? -15.322 -12.879 11.379 1.00 97.31 222 LYS A O 1
ATOM 1828 N N . HIS A 1 223 ? -14.515 -11.018 10.433 1.00 96.81 223 HIS A N 1
ATOM 1829 C CA . HIS A 1 223 ? -15.074 -10.126 11.447 1.00 96.81 223 HIS A CA 1
ATOM 1830 C C . HIS A 1 223 ? -16.612 -10.128 11.438 1.00 96.81 223 HIS A C 1
ATOM 1832 O O . HIS A 1 223 ? -17.247 -10.079 12.487 1.00 96.81 223 HIS A O 1
ATOM 1838 N N . SER A 1 224 ? -17.225 -10.214 10.254 1.00 95.94 224 SER A N 1
ATOM 1839 C CA . SER A 1 224 ? -18.675 -10.363 10.130 1.00 95.94 224 SER A CA 1
ATOM 1840 C C . SER A 1 224 ? -19.159 -11.705 10.678 1.00 95.94 224 SER A C 1
ATOM 1842 O O . SER A 1 224 ? -20.216 -11.742 11.293 1.00 95.94 224 SER A O 1
ATOM 1844 N N . GLU A 1 225 ? -18.416 -12.789 10.457 1.00 97.56 225 GLU A N 1
ATOM 1845 C CA . GLU A 1 225 ? -18.723 -14.117 10.999 1.00 97.56 225 GLU A CA 1
ATOM 1846 C C . GLU A 1 225 ? -18.672 -14.102 12.532 1.00 97.56 225 GLU A C 1
ATOM 1848 O O . GLU A 1 225 ? -19.651 -14.489 13.162 1.00 97.56 225 GLU A O 1
ATOM 1853 N N . THR A 1 226 ? -17.618 -13.536 13.134 1.00 97.00 226 THR A N 1
ATOM 1854 C CA . THR A 1 226 ? -17.515 -13.419 14.600 1.00 97.00 226 THR A CA 1
ATOM 1855 C C . THR A 1 226 ? -18.636 -12.566 15.196 1.00 97.00 226 THR A C 1
ATOM 1857 O O . THR A 1 226 ? -19.205 -12.924 16.217 1.00 97.00 226 THR A O 1
ATOM 1860 N N . LEU A 1 227 ? -19.017 -11.464 14.538 1.00 97.19 227 LEU A N 1
ATOM 1861 C CA . LEU A 1 227 ? -20.145 -10.633 14.980 1.00 97.19 227 LEU A CA 1
ATOM 1862 C C . LEU A 1 227 ? -21.485 -11.381 14.924 1.00 97.19 227 LEU A C 1
ATOM 1864 O O . LEU A 1 227 ? -22.350 -11.156 15.768 1.00 97.19 227 LEU A O 1
ATOM 1868 N N . ILE A 1 228 ? -21.684 -12.245 13.924 1.00 97.50 228 ILE A N 1
ATOM 1869 C CA . ILE A 1 228 ? -22.891 -13.076 13.820 1.00 97.50 228 ILE A CA 1
ATOM 1870 C C . ILE A 1 228 ? -22.909 -14.129 14.934 1.00 97.50 228 ILE A C 1
ATOM 1872 O O . ILE A 1 228 ? -23.965 -14.362 15.522 1.00 97.50 228 ILE A O 1
ATOM 1876 N N . GLU A 1 229 ? -21.761 -14.733 15.248 1.00 96.69 229 GLU A N 1
ATOM 1877 C CA . GLU A 1 229 ? -21.614 -15.668 16.371 1.00 96.69 229 GLU A CA 1
ATOM 1878 C C . GLU A 1 229 ? -21.937 -14.981 17.706 1.00 96.69 229 GLU A C 1
ATOM 1880 O O . GLU A 1 229 ? -22.828 -15.438 18.420 1.00 96.69 229 GLU A O 1
ATOM 1885 N N . GLU A 1 230 ? -21.336 -13.820 17.985 1.00 96.56 230 GLU A N 1
ATOM 1886 C CA . GLU A 1 230 ? -21.625 -13.019 19.185 1.00 96.56 230 GLU A CA 1
ATOM 1887 C C . GLU A 1 230 ? -23.109 -12.626 19.278 1.00 96.56 230 GLU A C 1
ATOM 1889 O O . GLU A 1 230 ? -23.725 -12.721 20.341 1.00 96.56 230 GLU A O 1
ATOM 1894 N N . GLN A 1 231 ? -23.730 -12.216 18.165 1.00 97.00 231 GLN A N 1
ATOM 1895 C CA . GLN A 1 231 ? -25.167 -11.922 18.135 1.00 97.00 231 GLN A CA 1
ATOM 1896 C C . GLN A 1 231 ? -26.018 -13.156 18.442 1.00 97.00 231 GLN A C 1
ATOM 1898 O O . GLN A 1 231 ? -27.027 -13.038 19.140 1.00 97.00 231 GLN A O 1
ATOM 1903 N N . SER A 1 232 ? -25.632 -14.327 17.930 1.00 95.62 232 SER A N 1
ATOM 1904 C CA . SER A 1 232 ? -26.321 -15.587 18.206 1.00 95.62 232 SER A CA 1
ATOM 1905 C C . SER A 1 232 ? -26.225 -15.960 19.687 1.00 95.62 232 SER A C 1
ATOM 1907 O O . SER A 1 232 ? -27.241 -16.294 20.297 1.00 95.62 232 SER A O 1
ATOM 1909 N N . GLU A 1 233 ? -25.037 -15.848 20.285 1.00 96.81 233 GLU A N 1
ATOM 1910 C CA . GLU A 1 233 ? -24.811 -16.119 21.711 1.00 96.81 233 GLU A CA 1
ATOM 1911 C C . GLU A 1 233 ? -25.612 -15.165 22.607 1.00 96.81 233 GLU A C 1
ATOM 1913 O O . GLU A 1 233 ? -26.295 -15.594 23.541 1.00 96.81 233 GLU A O 1
ATOM 1918 N N . LEU A 1 234 ? -25.597 -13.865 22.295 1.00 96.81 234 LEU A N 1
ATOM 1919 C CA . LEU A 1 234 ? -26.373 -12.866 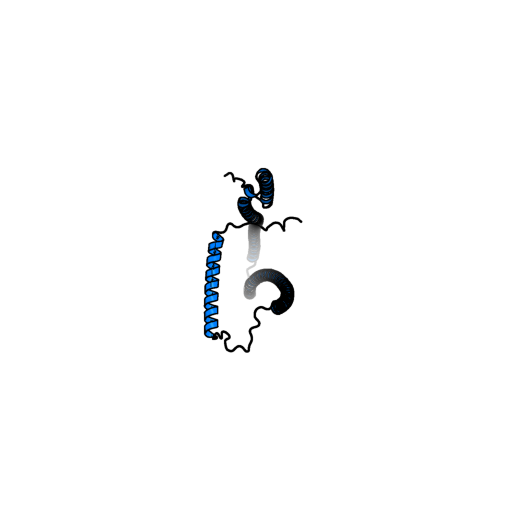23.031 1.00 96.81 234 LEU A CA 1
ATOM 1920 C C . LEU A 1 234 ? -27.883 -13.099 22.900 1.00 96.81 234 LEU A C 1
ATOM 1922 O O . LEU A 1 234 ? -28.613 -12.931 23.879 1.00 96.81 234 LEU A O 1
ATOM 1926 N N . ALA A 1 235 ? -28.366 -13.509 21.724 1.00 96.94 235 ALA A N 1
ATOM 1927 C CA . ALA A 1 235 ? -29.772 -13.843 21.519 1.00 96.94 235 ALA A CA 1
ATOM 1928 C C . ALA A 1 235 ? -30.198 -15.075 22.337 1.00 96.94 235 ALA A C 1
ATOM 1930 O O . ALA A 1 235 ? -31.286 -15.081 22.919 1.00 96.94 235 ALA A O 1
ATOM 1931 N N . GLU A 1 236 ? -29.343 -16.097 22.431 1.00 97.19 236 GLU A N 1
ATOM 1932 C CA . GLU A 1 236 ? -29.591 -17.279 23.264 1.00 97.19 236 GLU A CA 1
ATOM 1933 C C . GLU A 1 236 ? -29.582 -16.935 24.762 1.00 97.19 236 GLU A C 1
ATOM 1935 O O . GLU A 1 236 ? -30.483 -17.342 25.509 1.00 97.19 236 GLU A O 1
ATOM 1940 N N . ALA A 1 237 ? -28.629 -16.109 25.201 1.00 96.88 237 ALA A N 1
ATOM 1941 C CA . ALA A 1 237 ? -28.576 -15.607 26.571 1.00 96.88 237 ALA A CA 1
ATOM 1942 C C . ALA A 1 237 ? -29.833 -14.795 26.924 1.00 96.88 237 ALA A C 1
ATOM 1944 O O . ALA A 1 237 ? -30.433 -15.006 27.981 1.00 96.88 237 ALA A O 1
ATOM 1945 N N . LEU A 1 238 ? -30.274 -13.909 26.026 1.00 97.25 238 LEU A N 1
ATOM 1946 C CA . LEU A 1 238 ? -31.470 -13.091 26.218 1.00 97.25 238 LEU A CA 1
ATOM 1947 C C . LEU A 1 238 ? -32.736 -13.951 26.292 1.00 97.25 238 LEU A C 1
ATOM 1949 O O . LEU A 1 238 ? -33.539 -13.767 27.204 1.00 97.25 238 LEU A O 1
ATOM 1953 N N . LYS A 1 239 ? -32.870 -14.957 25.419 1.00 96.75 239 LYS A N 1
ATOM 1954 C CA . LYS A 1 239 ? -33.979 -15.921 25.475 1.00 96.75 239 LYS A CA 1
ATOM 1955 C C . LYS A 1 239 ? -34.016 -16.669 26.812 1.00 96.75 239 LYS A C 1
ATOM 1957 O O . LYS A 1 239 ? -35.080 -16.794 27.414 1.00 96.75 239 LYS A O 1
ATOM 1962 N N . THR A 1 240 ? -32.861 -17.115 27.303 1.00 97.00 240 THR A N 1
ATOM 1963 C CA . THR A 1 240 ? -32.749 -17.797 28.602 1.00 97.00 240 THR A CA 1
ATOM 1964 C C . THR A 1 240 ? -33.167 -16.874 29.751 1.00 97.00 240 THR A C 1
ATOM 1966 O O . THR A 1 240 ? -33.877 -17.288 30.669 1.00 97.00 240 THR A O 1
ATOM 1969 N N . LYS A 1 241 ? -32.773 -15.594 29.702 1.00 95.25 241 LYS A N 1
ATOM 1970 C CA . LYS A 1 241 ? -33.202 -14.589 30.685 1.00 95.25 241 LYS A CA 1
ATOM 1971 C C . LYS A 1 241 ? -34.702 -14.312 30.614 1.00 95.25 241 LYS A C 1
ATOM 1973 O O . LYS A 1 241 ? -35.338 -14.232 31.662 1.00 95.25 241 LYS A O 1
ATOM 1978 N N . ASP A 1 242 ? -35.285 -14.237 29.422 1.00 95.75 242 ASP A N 1
ATOM 1979 C CA . ASP A 1 242 ? -36.732 -14.079 29.249 1.00 95.75 242 ASP A CA 1
ATOM 1980 C C . ASP A 1 242 ? -37.520 -15.270 29.816 1.00 95.75 242 ASP A C 1
ATOM 1982 O O . ASP A 1 242 ? -38.582 -15.082 30.415 1.00 95.75 242 ASP A O 1
ATOM 1986 N N . GLU A 1 243 ? -37.007 -16.493 29.665 1.00 96.31 243 GLU A N 1
ATOM 1987 C CA . GLU A 1 243 ? -37.587 -17.698 30.270 1.00 96.31 243 GLU A CA 1
ATOM 1988 C C . GLU A 1 243 ? -37.527 -17.642 31.805 1.00 96.31 243 GLU A C 1
ATOM 1990 O O . GLU A 1 243 ? -38.556 -17.839 32.456 1.00 96.31 243 GLU A O 1
ATOM 1995 N N . GLN A 1 244 ? -36.385 -17.253 32.385 1.00 96.25 244 GLN A N 1
ATOM 1996 C CA . GLN A 1 244 ? -36.247 -17.038 33.836 1.00 96.25 244 GLN A CA 1
ATOM 1997 C C . GLN A 1 244 ? -37.221 -15.967 34.353 1.00 96.25 244 GLN A C 1
ATOM 1999 O O . GLN A 1 244 ? -37.871 -16.148 35.381 1.00 96.25 244 GLN A O 1
ATOM 2004 N N . VAL A 1 245 ? -37.373 -14.854 33.629 1.00 96.06 245 VAL A N 1
ATOM 2005 C CA . VAL A 1 245 ? -38.317 -13.786 33.993 1.00 96.06 245 VAL A CA 1
ATOM 2006 C C . VAL A 1 245 ? -39.763 -14.279 33.931 1.00 96.06 245 VAL A C 1
ATOM 2008 O O . VAL A 1 245 ? -40.562 -13.924 34.800 1.00 96.06 245 VAL A O 1
ATOM 2011 N N . LYS A 1 246 ? -40.126 -15.085 32.926 1.00 96.19 246 LYS A N 1
ATOM 2012 C CA . LYS A 1 246 ? -41.461 -15.699 32.849 1.00 96.19 246 LYS A CA 1
ATOM 2013 C C . LYS A 1 246 ? -41.718 -16.622 34.034 1.00 96.19 246 LYS A C 1
ATOM 2015 O O . LYS A 1 246 ? -42.782 -16.515 34.639 1.00 96.19 246 LYS A O 1
ATOM 2020 N N . GLU A 1 247 ? -40.752 -17.463 34.391 1.00 96.44 247 GLU A N 1
ATOM 2021 C CA . GLU A 1 247 ? -40.870 -18.373 35.529 1.00 96.44 247 GLU A CA 1
ATOM 2022 C C . GLU A 1 247 ? -41.058 -17.607 36.846 1.00 96.44 247 GLU A C 1
ATOM 2024 O O . GLU A 1 247 ? -41.997 -17.884 37.592 1.00 96.44 247 GLU A O 1
ATOM 2029 N N . ILE A 1 248 ? -40.245 -16.574 37.094 1.00 95.19 248 ILE A N 1
ATOM 2030 C CA . ILE A 1 248 ? -40.376 -15.721 38.285 1.00 95.19 248 ILE A CA 1
ATOM 2031 C C . ILE A 1 248 ? -41.743 -15.028 38.313 1.00 95.19 248 ILE A C 1
ATOM 2033 O O . ILE A 1 248 ? -42.384 -14.983 39.359 1.00 95.19 248 ILE A O 1
ATOM 2037 N N . LYS A 1 249 ? -42.235 -14.517 37.175 1.00 94.56 249 LYS A N 1
ATOM 2038 C CA . LYS A 1 249 ? -43.572 -13.904 37.095 1.00 94.56 249 LYS A CA 1
ATOM 2039 C C . LYS A 1 249 ? -44.688 -14.901 37.402 1.00 94.56 249 LYS A C 1
ATOM 2041 O O . LYS A 1 249 ? -45.654 -14.534 38.067 1.00 94.56 249 LYS A O 1
ATOM 2046 N N . GLU A 1 250 ? -44.583 -16.144 36.937 1.00 94.62 250 GLU A N 1
ATOM 2047 C CA . GLU A 1 250 ? -45.552 -17.190 37.281 1.00 94.62 250 GLU A CA 1
ATOM 2048 C C . GLU A 1 250 ? -45.494 -17.564 38.762 1.00 94.62 250 GLU A C 1
ATOM 2050 O O . GLU A 1 250 ? -46.545 -17.723 39.386 1.00 94.62 250 GLU A O 1
ATOM 2055 N N . GLN A 1 251 ? -44.294 -17.681 39.336 1.00 94.50 251 GLN A N 1
ATOM 2056 C CA . GLN A 1 251 ? -44.114 -17.937 40.765 1.00 94.50 251 GLN A CA 1
ATOM 2057 C C . GLN A 1 251 ? -44.687 -16.796 41.610 1.00 94.50 251 GLN A C 1
ATOM 2059 O O . GLN A 1 251 ? -45.444 -17.060 42.542 1.00 94.50 251 GLN A O 1
ATOM 2064 N N . LEU A 1 252 ? -44.414 -15.542 41.241 1.00 91.88 252 LEU A N 1
ATOM 2065 C CA . LEU A 1 252 ? -44.954 -14.365 41.917 1.00 91.88 252 LEU A CA 1
ATOM 2066 C C . LEU A 1 252 ? -46.483 -14.346 41.845 1.00 91.88 252 LEU A C 1
ATOM 2068 O O . LEU A 1 252 ? -47.137 -14.178 42.863 1.00 91.88 252 LEU A O 1
ATOM 2072 N N . LYS A 1 253 ? -47.069 -14.624 40.676 1.00 93.56 253 LYS A N 1
ATOM 2073 C CA . LYS A 1 253 ? -48.529 -14.692 40.516 1.00 93.56 253 LYS A CA 1
ATOM 2074 C C . LYS A 1 253 ? -49.164 -15.807 41.355 1.00 93.56 253 LYS A C 1
ATOM 2076 O O . LYS A 1 253 ? -50.266 -15.639 41.870 1.00 93.56 253 LYS A O 1
ATOM 2081 N N . LYS A 1 254 ? -48.492 -16.957 41.491 1.00 91.81 254 LYS A N 1
ATOM 2082 C CA . LYS A 1 254 ? -48.934 -18.035 42.395 1.00 91.81 254 LYS A CA 1
ATOM 2083 C C . LYS 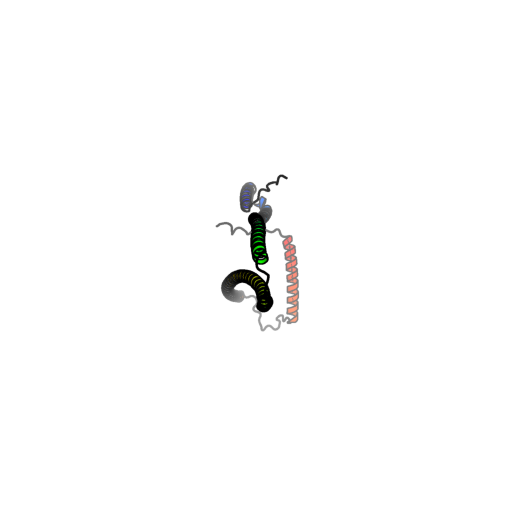A 1 254 ? -48.877 -17.581 43.851 1.00 91.81 254 LYS A C 1
ATOM 2085 O O . LYS A 1 254 ? -49.853 -17.781 44.561 1.00 91.81 254 LYS A O 1
ATOM 2090 N N . GLN A 1 255 ? -47.788 -16.934 44.266 1.00 88.81 255 GLN A N 1
ATOM 2091 C CA . GLN A 1 255 ? -47.647 -16.386 45.617 1.00 88.81 255 GLN A CA 1
ATOM 2092 C C . GLN A 1 255 ? -48.691 -15.308 45.913 1.00 88.81 255 GLN A C 1
ATOM 2094 O O . GLN A 1 255 ? -49.331 -15.377 46.953 1.00 88.81 255 GLN A O 1
ATOM 2099 N N . GLU A 1 256 ? -48.926 -14.373 44.991 1.00 87.75 256 GLU A N 1
ATOM 2100 C CA . GLU A 1 256 ? -49.979 -13.359 45.107 1.00 87.75 256 GLU A CA 1
ATOM 2101 C C . GLU A 1 256 ? -51.357 -14.012 45.252 1.00 87.75 256 GLU A C 1
ATOM 2103 O O . GLU A 1 256 ? -52.121 -13.635 46.133 1.00 87.75 256 GLU A O 1
ATOM 2108 N N . ASN A 1 257 ? -51.676 -15.027 44.442 1.00 85.94 257 ASN A N 1
ATOM 2109 C CA . ASN A 1 257 ? -52.941 -15.756 44.562 1.00 85.94 257 ASN A CA 1
ATOM 2110 C C . ASN A 1 257 ? -53.062 -16.497 45.902 1.00 85.94 257 ASN A C 1
ATOM 2112 O O . ASN A 1 257 ? -54.115 -16.432 46.531 1.00 85.94 257 ASN A O 1
ATOM 2116 N N . GLU A 1 258 ? -52.004 -17.171 46.359 1.00 86.62 258 GLU A N 1
ATOM 2117 C CA . GLU A 1 258 ? -51.982 -17.825 47.672 1.00 86.62 258 GLU A CA 1
ATOM 2118 C C . GLU A 1 258 ? -52.125 -16.813 48.813 1.00 86.62 258 GLU A C 1
ATOM 2120 O O . GLU A 1 258 ? -52.794 -17.084 49.807 1.00 86.62 258 GLU A O 1
ATOM 2125 N N . GLU A 1 259 ? -51.497 -15.646 48.699 1.00 82.81 259 GLU A N 1
ATOM 2126 C CA . GLU A 1 259 ? -51.571 -14.585 49.695 1.00 82.81 259 GLU A CA 1
ATOM 2127 C C . GLU A 1 259 ? -52.961 -13.940 49.705 1.00 82.81 259 GLU A C 1
ATOM 2129 O O . GLU A 1 259 ? -53.525 -13.736 50.780 1.00 82.81 259 GLU A O 1
ATOM 2134 N N . ILE A 1 260 ? -53.576 -13.731 48.536 1.00 81.12 260 ILE A N 1
ATOM 2135 C CA . ILE A 1 260 ? -54.977 -13.312 48.397 1.00 81.12 260 ILE A CA 1
ATOM 2136 C C . ILE A 1 260 ? -55.914 -14.355 49.012 1.00 81.12 260 ILE A C 1
ATOM 2138 O O . ILE A 1 260 ? -56.804 -13.977 49.770 1.00 81.12 260 ILE A O 1
ATOM 2142 N N . GLU A 1 261 ? -55.724 -15.652 48.749 1.00 80.62 261 GLU A N 1
ATOM 2143 C CA . GLU A 1 261 ? -56.526 -16.719 49.363 1.00 80.62 261 GLU A CA 1
ATOM 2144 C C . GLU A 1 261 ? -56.342 -16.766 50.884 1.00 80.62 261 GLU A C 1
ATOM 2146 O O . GLU A 1 261 ? -57.323 -16.881 51.620 1.00 80.62 261 GLU A O 1
ATOM 2151 N N . ARG A 1 262 ? -55.111 -16.605 51.385 1.00 79.44 262 ARG A N 1
ATOM 2152 C CA . ARG A 1 262 ? -54.831 -16.524 52.828 1.00 79.44 262 ARG A CA 1
ATOM 2153 C C . ARG A 1 262 ? -55.476 -15.296 53.461 1.00 79.44 262 ARG A C 1
ATOM 2155 O O . ARG A 1 262 ? -56.053 -15.418 54.538 1.00 79.44 262 ARG A O 1
ATOM 2162 N N . ILE A 1 263 ? -55.400 -14.130 52.818 1.00 74.00 263 ILE A N 1
ATOM 2163 C CA . ILE A 1 263 ? -56.036 -12.889 53.278 1.00 74.00 263 ILE A CA 1
ATOM 2164 C C . ILE A 1 263 ? -57.560 -13.027 53.236 1.00 74.00 263 ILE A C 1
ATOM 2166 O O . ILE A 1 263 ? -58.215 -12.652 54.202 1.00 74.00 263 ILE A O 1
ATOM 2170 N N . ALA A 1 264 ? -58.130 -13.618 52.185 1.00 71.94 264 ALA A N 1
ATOM 2171 C CA . ALA A 1 264 ? -59.561 -13.896 52.079 1.00 71.94 264 ALA A CA 1
ATOM 2172 C C . ALA A 1 264 ? -60.031 -14.876 53.165 1.00 71.94 264 ALA A C 1
ATOM 2174 O O . ALA A 1 264 ? -61.058 -14.640 53.798 1.00 71.94 264 ALA A O 1
ATOM 2175 N N . ALA A 1 265 ? -59.258 -15.926 53.452 1.00 71.38 265 ALA A N 1
ATOM 2176 C CA . ALA A 1 265 ? -59.533 -16.849 54.550 1.00 71.38 265 ALA A CA 1
ATOM 2177 C C . ALA A 1 265 ? -59.435 -16.154 55.920 1.00 71.38 265 ALA A C 1
ATOM 2179 O O . ALA A 1 265 ? -60.272 -16.390 56.790 1.00 71.38 265 ALA A O 1
ATOM 2180 N N . ARG A 1 266 ? -58.467 -15.246 56.107 1.00 63.44 266 ARG A N 1
ATOM 2181 C CA . ARG A 1 266 ? -58.340 -14.420 57.320 1.00 63.44 266 ARG A CA 1
ATOM 2182 C C . ARG A 1 266 ? -59.509 -13.451 57.482 1.00 63.44 266 ARG A C 1
ATOM 2184 O O . ARG A 1 266 ? -60.102 -13.412 58.549 1.00 63.44 266 ARG A O 1
ATOM 2191 N N . LEU A 1 267 ? -59.897 -12.746 56.420 1.00 56.28 267 LEU A N 1
ATOM 2192 C CA . LEU A 1 267 ? -61.061 -11.850 56.381 1.00 56.28 267 LEU A CA 1
ATOM 2193 C C . LEU A 1 267 ? -62.387 -12.604 56.563 1.00 56.28 267 LEU A C 1
ATOM 2195 O O . LEU A 1 267 ? -63.334 -12.056 57.117 1.00 56.28 267 LEU A O 1
ATOM 2199 N N . SER A 1 268 ? -62.459 -13.869 56.140 1.00 55.22 268 SER A N 1
ATOM 2200 C CA . SER A 1 268 ? -63.605 -14.746 56.404 1.00 55.22 268 SER A CA 1
ATOM 2201 C C . SER A 1 268 ? -63.666 -15.225 57.861 1.00 55.22 268 SER A C 1
ATOM 2203 O O . SER A 1 268 ? -64.743 -15.602 58.319 1.00 55.22 268 SER A O 1
ATOM 2205 N N . MET A 1 269 ? -62.539 -15.235 58.580 1.00 51.53 269 MET A N 1
ATOM 2206 C CA . MET A 1 269 ? -62.435 -15.650 59.989 1.00 51.53 269 MET A CA 1
ATOM 2207 C C . MET A 1 269 ? -62.508 -14.456 60.958 1.00 51.53 269 MET A C 1
ATOM 2209 O O . MET A 1 269 ? -63.028 -14.587 62.064 1.00 51.53 269 MET A O 1
ATOM 2213 N N . GLU A 1 270 ? -62.060 -13.272 60.542 1.00 46.34 270 GLU A N 1
ATOM 2214 C CA . GLU A 1 270 ? -62.221 -12.003 61.254 1.00 46.34 270 GLU A CA 1
ATOM 2215 C C . GLU A 1 270 ? -63.400 -11.236 60.660 1.00 46.34 270 GLU A C 1
ATOM 2217 O O . GLU A 1 270 ? -63.252 -10.368 59.804 1.00 46.34 270 GLU A O 1
ATOM 2222 N N . GLY A 1 271 ? -64.599 -11.585 61.132 1.00 50.41 271 GLY A N 1
ATOM 2223 C CA . GLY A 1 271 ? -65.872 -11.017 60.701 1.00 50.41 271 GLY A CA 1
ATOM 2224 C C . GLY A 1 271 ? -65.967 -9.497 60.847 1.00 50.41 271 GLY A C 1
ATOM 2225 O O . GLY A 1 271 ? -66.544 -8.984 61.806 1.00 50.41 271 GLY A O 1
ATOM 2226 N N . LYS A 1 272 ? -65.478 -8.764 59.847 1.00 52.25 272 LYS A N 1
ATOM 2227 C CA . LYS A 1 272 ? -65.836 -7.368 59.597 1.00 52.25 272 LYS A CA 1
ATOM 2228 C C . LYS A 1 272 ? -66.113 -7.185 58.107 1.00 52.25 272 LYS A C 1
ATOM 2230 O O . LYS A 1 272 ? -65.230 -7.321 57.275 1.00 52.25 272 LYS A O 1
ATOM 2235 N N . MET A 1 273 ? -67.373 -6.835 57.836 1.00 51.50 273 MET A N 1
ATOM 2236 C CA . MET A 1 273 ? -68.020 -6.597 56.536 1.00 51.50 273 MET A CA 1
ATOM 2237 C C . MET A 1 273 ? -68.513 -7.831 55.767 1.00 51.50 273 MET A C 1
ATOM 2239 O O . MET A 1 273 ? -68.214 -8.021 54.593 1.00 51.50 273 MET A O 1
ATOM 2243 N N . ILE A 1 274 ? -69.428 -8.582 56.386 1.00 52.41 274 ILE A N 1
ATOM 2244 C CA . ILE A 1 274 ? -70.509 -9.216 55.620 1.00 52.41 274 ILE A CA 1
ATOM 2245 C C . ILE A 1 274 ? -71.470 -8.086 55.244 1.00 52.41 274 ILE A C 1
ATOM 2247 O O . ILE A 1 274 ? -72.228 -7.608 56.085 1.00 52.41 274 ILE A O 1
ATOM 2251 N N . ILE A 1 275 ? -71.394 -7.594 54.009 1.00 53.25 275 ILE A N 1
ATOM 2252 C CA . ILE A 1 275 ? -72.431 -6.697 53.506 1.00 53.25 275 ILE A CA 1
ATOM 2253 C C . ILE A 1 275 ? -73.600 -7.572 53.071 1.00 53.25 275 ILE A C 1
ATOM 2255 O O . ILE A 1 275 ? -73.507 -8.278 52.067 1.00 53.25 275 ILE A O 1
ATOM 2259 N N . ASP A 1 276 ? -74.683 -7.527 53.837 1.00 56.28 276 ASP A N 1
ATOM 2260 C CA . ASP A 1 276 ? -75.926 -8.209 53.509 1.00 56.28 276 ASP A CA 1
ATOM 2261 C C . ASP A 1 276 ? -76.462 -7.676 52.164 1.00 56.28 276 ASP A C 1
ATOM 2263 O O . ASP A 1 276 ? -76.750 -6.486 52.000 1.00 56.28 276 ASP A O 1
ATOM 2267 N N . LEU A 1 277 ? -76.519 -8.544 51.149 1.00 57.69 277 LEU A N 1
ATOM 2268 C CA . LEU A 1 277 ? -76.963 -8.189 49.795 1.00 57.69 277 LEU A CA 1
ATOM 2269 C C . LEU A 1 277 ? -78.471 -7.881 49.743 1.00 57.69 277 LEU A C 1
ATOM 2271 O O . LEU A 1 277 ? -78.941 -7.328 48.747 1.00 57.69 277 LEU A O 1
ATOM 2275 N N . THR A 1 278 ? -79.206 -8.209 50.808 1.00 60.44 278 THR A N 1
ATOM 2276 C CA . THR A 1 278 ? -80.665 -8.090 50.911 1.00 60.44 278 THR A CA 1
ATOM 2277 C C . THR A 1 278 ? -81.169 -6.842 51.648 1.00 60.44 278 THR A C 1
ATOM 2279 O O . THR A 1 278 ? -82.379 -6.627 51.678 1.00 60.44 278 THR A O 1
ATOM 2282 N N . ASP A 1 279 ? -80.289 -5.985 52.184 1.00 63.12 279 ASP A N 1
ATOM 2283 C CA . ASP A 1 279 ? -80.679 -4.773 52.925 1.00 63.12 279 ASP A CA 1
ATOM 2284 C C . ASP A 1 279 ? -81.176 -3.634 51.990 1.00 63.12 279 ASP A C 1
ATOM 2286 O O . ASP A 1 279 ? -80.412 -3.132 51.148 1.00 63.12 279 ASP A O 1
ATOM 2290 N N . PRO A 1 280 ? -82.441 -3.179 52.118 1.00 66.00 280 PRO A N 1
ATOM 2291 C CA . PRO A 1 280 ? -82.992 -2.065 51.344 1.00 66.00 280 PRO A CA 1
ATOM 2292 C C . PRO A 1 280 ? -82.362 -0.699 51.658 1.00 66.00 280 PRO A C 1
ATOM 2294 O O . PRO A 1 280 ? -82.365 0.165 50.783 1.00 66.00 280 PRO A O 1
ATOM 2297 N N . ASN A 1 281 ? -81.809 -0.503 52.861 1.00 60.22 281 ASN A N 1
ATOM 2298 C CA . ASN A 1 281 ? -81.240 0.771 53.327 1.00 60.22 281 ASN A CA 1
ATOM 2299 C C . ASN A 1 281 ? -79.712 0.844 53.188 1.00 60.22 281 ASN A C 1
ATOM 2301 O O . ASN A 1 281 ? -79.079 1.782 53.680 1.00 60.22 281 ASN A O 1
ATOM 2305 N N . ARG A 1 282 ? -79.101 -0.129 52.501 1.00 67.62 282 ARG A N 1
ATOM 2306 C CA . ARG A 1 282 ? -77.668 -0.117 52.204 1.00 67.62 282 ARG A CA 1
ATOM 2307 C C . ARG A 1 282 ? -77.295 1.168 51.444 1.00 67.62 282 ARG A C 1
ATOM 2309 O O . ARG A 1 282 ? -78.002 1.515 50.496 1.00 67.62 282 ARG A O 1
ATOM 2316 N N . PRO A 1 283 ? -76.162 1.827 51.763 1.00 62.09 283 PRO A N 1
ATOM 2317 C CA . PRO A 1 283 ? -75.667 2.957 50.983 1.00 62.09 283 PRO A CA 1
ATOM 2318 C C . PRO A 1 283 ? -75.477 2.534 49.520 1.00 62.09 283 PRO A C 1
ATOM 2320 O O . PRO A 1 283 ? -74.605 1.720 49.201 1.00 62.09 283 PRO A O 1
ATOM 2323 N N . ARG A 1 284 ? -76.343 3.028 48.634 1.00 67.25 284 ARG A N 1
ATOM 2324 C CA . ARG A 1 284 ? -76.278 2.791 47.189 1.00 67.25 284 ARG A CA 1
ATOM 2325 C C . ARG A 1 284 ? -75.696 4.038 46.554 1.00 67.25 284 ARG A C 1
ATOM 2327 O O . ARG A 1 284 ? -76.432 4.962 46.239 1.00 67.25 284 ARG A O 1
ATOM 2334 N N . PHE A 1 285 ? -74.381 4.048 46.390 1.00 66.88 285 PHE A N 1
ATOM 2335 C CA . PHE A 1 285 ? -73.726 5.091 45.615 1.00 66.88 285 PHE A CA 1
ATOM 2336 C C . PHE A 1 285 ? -74.023 4.881 44.135 1.00 66.88 285 PHE A C 1
ATOM 2338 O O . PHE A 1 285 ? -73.962 3.751 43.632 1.00 66.88 285 PHE A O 1
ATOM 2345 N N . THR A 1 286 ? -74.327 5.957 43.421 1.00 72.06 286 THR A N 1
ATOM 2346 C CA . THR A 1 286 ? -74.350 5.899 41.958 1.00 72.06 286 THR A CA 1
ATOM 2347 C C . THR A 1 286 ? -72.921 5.703 41.428 1.00 72.06 286 THR A C 1
ATOM 2349 O O . THR A 1 286 ? -71.942 6.070 42.077 1.00 72.06 286 THR A O 1
ATOM 2352 N N . LEU A 1 287 ? -72.760 5.127 40.228 1.00 73.38 287 LEU A N 1
ATOM 2353 C CA . LEU A 1 287 ? -71.439 5.021 39.575 1.00 73.38 287 LEU A CA 1
ATOM 2354 C C . LEU A 1 287 ? -70.745 6.388 39.442 1.00 73.38 287 LEU A C 1
ATOM 2356 O O . LEU A 1 287 ? -69.520 6.454 39.376 1.00 73.38 287 LEU A O 1
ATOM 2360 N N . HIS A 1 288 ? -71.537 7.460 39.399 1.00 77.44 288 HIS A N 1
ATOM 2361 C CA . HIS A 1 288 ? -71.068 8.834 39.369 1.00 77.44 288 HIS A CA 1
ATOM 2362 C C . HIS A 1 288 ? -70.505 9.272 40.726 1.00 77.44 288 HIS A C 1
ATOM 2364 O O . HIS A 1 288 ? -69.336 9.634 40.780 1.00 77.44 288 HIS A O 1
ATOM 2370 N N . GLU A 1 289 ? -71.261 9.108 41.816 1.00 82.25 289 GLU A N 1
ATOM 2371 C CA . GLU A 1 289 ? -70.796 9.404 43.182 1.00 82.25 289 GLU A CA 1
ATOM 2372 C C . GLU A 1 289 ? -69.552 8.593 43.554 1.00 82.25 289 GLU A C 1
ATOM 2374 O O . GLU A 1 289 ? -68.608 9.119 44.135 1.00 82.25 289 GLU A O 1
ATOM 2379 N N . LEU A 1 290 ? -69.495 7.313 43.170 1.00 81.62 290 LEU A N 1
ATOM 2380 C CA . LEU A 1 290 ? -68.304 6.498 43.406 1.00 81.62 290 LEU A CA 1
ATOM 2381 C C . LEU A 1 290 ? -67.092 7.058 42.653 1.00 81.62 290 LEU A C 1
ATOM 2383 O O . LEU A 1 290 ? -65.981 7.050 43.174 1.00 81.62 290 LEU A O 1
ATOM 2387 N N . ARG A 1 291 ? -67.287 7.545 41.426 1.00 83.75 291 ARG A N 1
ATOM 2388 C CA . ARG A 1 291 ? -66.211 8.136 40.628 1.00 83.75 291 ARG A CA 1
ATOM 2389 C C . ARG A 1 291 ? -65.734 9.459 41.221 1.00 83.75 291 ARG A C 1
ATOM 2391 O O . ARG A 1 291 ? -64.527 9.673 41.258 1.00 83.75 291 ARG A O 1
ATOM 2398 N N . GLU A 1 292 ? -66.651 10.288 41.710 1.00 86.44 292 GLU A N 1
ATOM 2399 C CA . GLU A 1 292 ? -66.336 11.540 42.404 1.00 86.44 292 GLU A CA 1
ATOM 2400 C C . GLU A 1 292 ? -65.561 11.273 43.695 1.00 86.44 292 GLU A C 1
ATOM 2402 O O . GLU A 1 292 ? -64.461 11.790 43.853 1.00 86.44 292 GLU A O 1
ATOM 2407 N N . VAL A 1 293 ? -66.028 10.354 44.545 1.00 86.62 293 VAL A N 1
ATOM 2408 C CA . VAL A 1 293 ? -65.320 9.970 45.779 1.00 86.62 293 VAL A CA 1
ATOM 2409 C C . VAL A 1 293 ? -63.940 9.379 45.480 1.00 86.62 293 VAL A C 1
ATOM 2411 O O . VAL A 1 293 ? -62.986 9.607 46.220 1.00 86.62 293 VAL A O 1
ATOM 2414 N N . LEU A 1 294 ? -63.790 8.616 44.393 1.00 86.69 294 LEU A N 1
ATOM 2415 C CA . LEU A 1 294 ? -62.488 8.096 43.970 1.00 86.69 294 LEU A CA 1
ATOM 2416 C C . LEU A 1 294 ? -61.554 9.200 43.464 1.00 86.69 294 LEU A C 1
ATOM 2418 O O . LEU A 1 294 ? -60.353 9.130 43.728 1.00 86.69 294 LEU A O 1
ATOM 2422 N N . MET A 1 295 ? -62.085 10.194 42.751 1.00 88.56 295 MET A N 1
ATOM 2423 C CA . MET A 1 295 ? -61.328 11.367 42.314 1.00 88.56 295 MET A CA 1
ATOM 2424 C C . MET A 1 295 ? -60.895 12.209 43.513 1.00 88.56 295 MET A C 1
ATOM 2426 O O . MET A 1 295 ? -59.699 12.436 43.668 1.00 88.56 295 MET A O 1
ATOM 2430 N N . GLU A 1 296 ? -61.816 12.550 44.415 1.00 92.69 296 GLU A N 1
ATOM 2431 C CA . GLU A 1 296 ? -61.515 13.272 45.655 1.00 92.69 296 GLU A CA 1
ATOM 2432 C C . GLU A 1 296 ? -60.503 12.513 46.517 1.00 92.69 296 GLU A C 1
ATOM 2434 O O . GLU A 1 296 ? -59.532 13.089 47.001 1.00 92.69 296 GLU A O 1
ATOM 2439 N N . ARG A 1 297 ? -60.659 11.192 46.663 1.00 93.38 297 ARG A N 1
ATOM 2440 C CA . ARG A 1 297 ? -59.697 10.357 47.393 1.00 93.38 297 ARG A CA 1
ATOM 2441 C C . ARG A 1 297 ? -58.320 10.365 46.738 1.00 93.38 297 ARG A C 1
ATOM 2443 O O . ARG A 1 297 ? -57.322 10.356 47.452 1.00 93.38 297 ARG A O 1
ATOM 2450 N N . ASN A 1 298 ? -58.239 10.351 45.410 1.00 90.25 298 ASN A N 1
ATOM 2451 C CA . ASN A 1 298 ? -56.955 10.417 44.715 1.00 90.25 298 ASN A CA 1
ATOM 2452 C C . ASN A 1 298 ? -56.314 11.805 44.856 1.00 90.25 298 ASN A C 1
ATOM 2454 O O . ASN A 1 298 ? -55.122 11.873 45.131 1.00 90.25 298 ASN A O 1
ATOM 2458 N N . GLU A 1 299 ? -57.087 12.888 44.763 1.00 93.06 299 GLU A N 1
ATOM 2459 C CA . GLU A 1 299 ? -56.592 14.248 45.011 1.00 93.06 299 GLU A CA 1
ATOM 2460 C C . GLU A 1 299 ? -56.105 14.436 46.451 1.00 93.06 299 GLU A C 1
ATOM 2462 O O . GLU A 1 299 ? -55.029 14.987 46.680 1.00 93.06 299 GLU A O 1
ATOM 2467 N N . LEU A 1 300 ? -56.865 13.943 47.433 1.00 93.88 300 LEU A N 1
ATOM 2468 C CA . LEU A 1 300 ? -56.466 13.963 48.840 1.00 93.88 300 LEU A CA 1
ATOM 2469 C C . LEU A 1 300 ? -55.224 13.110 49.084 1.00 93.88 300 LEU A C 1
ATOM 2471 O O . LEU A 1 300 ? -54.386 13.490 49.893 1.00 93.88 300 LEU A O 1
ATOM 2475 N N . LYS A 1 301 ? -55.072 11.988 48.373 1.00 93.19 301 LYS A N 1
ATOM 2476 C CA . LYS A 1 301 ? -53.871 11.154 48.452 1.00 93.19 301 LYS A CA 1
ATOM 2477 C C . LYS A 1 301 ? -52.646 11.881 47.898 1.00 93.19 301 LYS A C 1
ATOM 2479 O O . LYS A 1 301 ? -51.597 11.805 48.521 1.00 93.19 301 LYS A O 1
ATOM 2484 N N . THR A 1 302 ? -52.777 12.612 46.790 1.00 91.94 302 THR A N 1
ATOM 2485 C CA . THR A 1 302 ? -51.688 13.453 46.266 1.00 91.94 302 THR A CA 1
ATOM 2486 C C . THR A 1 302 ? -51.307 14.544 47.265 1.00 91.94 302 THR A C 1
ATOM 2488 O O . THR A 1 302 ? -50.140 14.656 47.618 1.00 91.94 302 THR A O 1
ATOM 2491 N N . LYS A 1 303 ? -52.289 15.272 47.813 1.00 91.81 303 LYS A N 1
ATOM 2492 C CA . LYS A 1 303 ? -52.039 16.296 48.843 1.00 91.81 303 LYS A CA 1
ATOM 2493 C C . LYS A 1 303 ? -51.425 15.715 50.118 1.00 91.81 303 LYS A C 1
ATOM 2495 O O . LYS A 1 303 ? -50.596 16.357 50.746 1.00 91.81 303 LYS A O 1
ATOM 2500 N N . LEU A 1 304 ? -51.829 14.508 50.515 1.00 92.38 304 LEU A N 1
ATOM 2501 C CA . LEU A 1 304 ? -51.248 13.817 51.664 1.00 92.38 304 LEU A CA 1
ATOM 2502 C C . LEU A 1 304 ? -49.778 13.477 51.412 1.00 92.38 304 LEU A C 1
ATOM 2504 O O . LEU A 1 304 ? -48.974 13.694 52.306 1.00 92.38 304 LEU A O 1
ATOM 2508 N N . ILE A 1 305 ? -49.434 12.994 50.214 1.00 89.69 305 ILE A N 1
ATOM 2509 C CA . ILE A 1 305 ? -48.042 12.715 49.830 1.00 89.69 305 ILE A CA 1
ATOM 2510 C C . ILE A 1 305 ? -47.212 14.000 49.885 1.00 89.69 305 ILE A C 1
ATOM 2512 O O . ILE A 1 305 ? -46.159 14.001 50.508 1.00 89.69 305 ILE A O 1
ATOM 2516 N N . GLU A 1 306 ? -47.707 15.103 49.321 1.00 88.88 306 GLU A N 1
ATOM 2517 C CA . GLU A 1 306 ? -47.020 16.404 49.367 1.00 88.88 306 GLU A CA 1
ATOM 2518 C C . GLU A 1 306 ? -46.787 16.874 50.813 1.00 88.88 306 GLU A C 1
ATOM 2520 O O . GLU A 1 306 ? -45.676 17.249 51.184 1.00 88.88 306 GLU A O 1
ATOM 2525 N N . VAL A 1 307 ? -47.808 16.782 51.672 1.00 89.38 307 VAL A N 1
ATOM 2526 C CA . VAL A 1 307 ? -47.686 17.146 53.092 1.00 89.38 307 VAL A CA 1
ATOM 2527 C C . VAL A 1 307 ? -46.756 16.188 53.842 1.00 89.38 307 VAL A C 1
ATOM 2529 O O . VAL A 1 307 ? -45.995 16.628 54.699 1.00 89.38 307 VAL A O 1
ATOM 2532 N N . GLU A 1 308 ? -46.781 14.886 53.555 1.00 85.19 308 GLU A N 1
ATOM 2533 C CA . GLU A 1 308 ? -45.859 13.909 54.145 1.00 85.19 308 GLU A CA 1
ATOM 2534 C C . GLU A 1 308 ? -44.411 14.158 53.712 1.00 85.19 308 GLU A C 1
ATOM 2536 O O . GLU A 1 308 ? -43.511 14.047 54.547 1.00 85.19 308 GLU A O 1
ATOM 2541 N N . GLU A 1 309 ? -44.177 14.546 52.456 1.00 84.94 309 GLU A N 1
ATOM 2542 C CA . GLU A 1 309 ? -42.870 14.958 51.940 1.00 84.94 309 GLU A CA 1
ATOM 2543 C C . GLU A 1 309 ? -42.370 16.223 52.647 1.00 84.94 309 GLU A C 1
ATOM 2545 O O . GLU A 1 309 ? -41.248 16.231 53.160 1.00 84.94 309 GLU A O 1
ATOM 2550 N N . GLU A 1 310 ? -43.208 17.252 52.784 1.00 86.62 310 GLU A N 1
ATOM 2551 C CA . GLU A 1 310 ? -42.877 18.452 53.560 1.00 86.62 310 GLU A CA 1
ATOM 2552 C C . GLU A 1 310 ? -42.553 18.102 55.017 1.00 86.62 310 GLU A C 1
ATOM 2554 O O . GLU A 1 310 ? -41.527 18.508 55.560 1.00 86.62 310 GLU A O 1
ATOM 2559 N N . LEU A 1 311 ? -43.379 17.278 55.659 1.00 80.12 311 LEU A N 1
ATOM 2560 C CA . LEU A 1 311 ? -43.205 16.884 57.057 1.00 80.12 311 LEU A CA 1
ATOM 2561 C C . LEU A 1 311 ? -41.985 15.962 57.243 1.00 80.12 311 LEU A C 1
ATOM 2563 O O . LEU A 1 311 ? -41.377 15.949 58.316 1.00 80.12 311 LEU A O 1
ATOM 2567 N N . SER A 1 312 ? -41.574 15.237 56.199 1.00 76.88 312 SER A N 1
ATOM 2568 C CA . SER A 1 312 ? -40.340 14.445 56.175 1.00 76.88 312 SER A CA 1
ATOM 2569 C C . SER A 1 312 ? -39.077 15.310 56.191 1.00 76.88 312 SER A C 1
ATOM 2571 O O . SER A 1 312 ? -38.065 14.880 56.744 1.00 76.88 312 SER A O 1
ATOM 2573 N N . LEU A 1 313 ? -39.138 16.542 55.669 1.00 72.56 313 LEU A N 1
ATOM 2574 C CA . LEU A 1 313 ? -38.039 17.511 55.754 1.00 72.56 313 LEU A CA 1
ATOM 2575 C C . LEU A 1 313 ? -37.838 18.024 57.187 1.00 72.56 313 LEU A C 1
ATOM 2577 O O . LEU A 1 313 ? -36.725 18.394 57.555 1.00 72.56 313 LEU A O 1
ATOM 2581 N N . TYR A 1 314 ? -38.896 18.012 58.004 1.00 72.56 314 TYR A N 1
ATOM 2582 C CA . TYR A 1 314 ? -38.873 18.489 59.391 1.00 72.56 314 TYR A CA 1
ATOM 2583 C C . TYR A 1 314 ? -38.725 17.372 60.436 1.00 72.56 314 TYR A C 1
ATOM 2585 O O . TYR A 1 314 ? -38.542 17.662 61.621 1.00 72.56 314 TYR A O 1
ATOM 2593 N N . LYS A 1 315 ? -38.777 16.096 60.033 1.00 67.56 315 LYS A N 1
ATOM 2594 C CA . LYS A 1 315 ? -38.522 14.957 60.925 1.00 67.56 315 LYS A CA 1
ATOM 2595 C C . LYS A 1 315 ? -37.020 14.630 60.962 1.00 67.56 315 LYS A C 1
ATOM 2597 O O . LYS A 1 315 ? -36.437 14.373 59.910 1.00 67.56 315 LYS A O 1
ATOM 2602 N N . PRO A 1 316 ? -36.377 14.569 62.144 1.00 61.44 316 PRO A N 1
ATOM 2603 C CA . PRO A 1 316 ? -35.003 14.088 62.244 1.00 61.44 316 PRO A CA 1
ATOM 2604 C C . PRO A 1 316 ? -34.936 12.620 61.796 1.00 61.44 316 PRO A C 1
ATOM 2606 O O . PRO A 1 316 ? -35.644 11.762 62.327 1.00 61.44 316 PRO A O 1
ATOM 2609 N N . LYS A 1 317 ? -34.106 12.332 60.786 1.00 56.53 317 LYS A N 1
ATOM 2610 C CA . LYS A 1 317 ? -33.909 10.978 60.251 1.00 56.53 317 LYS A CA 1
ATOM 2611 C C . LYS A 1 317 ? -33.122 10.141 61.267 1.00 56.53 317 LYS A C 1
ATOM 2613 O O . LYS A 1 317 ? -31.910 10.277 61.375 1.00 56.53 317 LYS A O 1
ATOM 2618 N N . LEU A 1 318 ? -33.810 9.270 62.007 1.00 55.03 318 LEU A N 1
ATOM 2619 C CA . LEU A 1 318 ? -33.188 8.189 62.779 1.00 55.03 318 LEU A CA 1
ATOM 2620 C C . LEU A 1 318 ? -32.585 7.170 61.798 1.00 55.03 318 LEU A C 1
ATOM 2622 O O . LEU A 1 318 ? -33.306 6.390 61.178 1.00 55.03 318 LEU A O 1
ATOM 2626 N N . VAL A 1 319 ? -31.262 7.201 61.637 1.00 47.44 319 VAL A N 1
ATOM 2627 C CA . VAL A 1 319 ? -30.502 6.264 60.799 1.00 47.44 319 VAL A CA 1
ATOM 2628 C C . VAL A 1 319 ? -30.306 4.955 61.569 1.00 47.44 319 VAL A C 1
ATOM 2630 O O . VAL A 1 319 ? -29.299 4.748 62.234 1.00 47.44 319 VAL A O 1
ATOM 2633 N N . PHE A 1 320 ? -31.283 4.054 61.488 1.00 49.97 320 PHE A N 1
ATOM 2634 C CA . PHE A 1 320 ? -31.087 2.634 61.779 1.00 49.97 320 PHE A CA 1
ATOM 2635 C C . PHE A 1 320 ? -31.259 1.859 60.474 1.00 49.97 320 PHE A C 1
ATOM 2637 O O . PHE A 1 320 ? -32.372 1.804 59.961 1.00 49.97 320 PHE A O 1
ATOM 2644 N N . ALA A 1 321 ? -30.154 1.289 59.974 1.00 46.28 321 ALA A N 1
ATOM 2645 C CA . ALA A 1 321 ? -30.048 0.090 59.121 1.00 46.28 321 ALA A CA 1
ATOM 2646 C C . ALA A 1 321 ? -29.034 0.240 57.971 1.00 46.28 321 ALA A C 1
ATOM 2648 O O . ALA A 1 321 ? -29.416 0.376 56.818 1.00 46.28 321 ALA A O 1
ATOM 2649 N N . TYR A 1 322 ? -27.743 0.105 58.285 1.00 41.44 322 TYR A N 1
ATOM 2650 C CA . TYR A 1 322 ? -26.743 -0.500 57.391 1.00 41.44 322 TYR A CA 1
ATOM 2651 C C . TYR A 1 322 ? -25.717 -1.248 58.255 1.00 41.44 322 TYR A C 1
ATOM 2653 O O . TYR A 1 322 ? -24.595 -0.803 58.442 1.00 41.44 322 TYR A O 1
ATOM 2661 N N . PHE A 1 323 ? -26.133 -2.367 58.854 1.00 45.22 323 PHE A N 1
ATOM 2662 C CA . PHE A 1 323 ? -25.259 -3.225 59.675 1.00 45.22 323 PHE A CA 1
ATOM 2663 C C . PHE A 1 323 ? -25.247 -4.691 59.212 1.00 45.22 323 PHE A C 1
ATOM 2665 O O . PHE A 1 323 ? -24.927 -5.583 59.991 1.00 45.22 323 PHE A O 1
ATOM 2672 N N . HIS A 1 324 ? -25.600 -4.974 57.952 1.00 45.88 324 HIS A N 1
ATOM 2673 C CA . HIS A 1 324 ? -25.725 -6.366 57.498 1.00 45.88 324 HIS A CA 1
ATOM 2674 C C . HIS A 1 324 ? -24.961 -6.763 56.231 1.00 45.88 324 HIS A C 1
ATOM 2676 O O . HIS A 1 324 ? -25.248 -7.817 55.683 1.00 45.88 324 HIS A O 1
ATOM 2682 N N . TYR A 1 325 ? -23.967 -5.988 55.782 1.00 44.03 325 TYR A N 1
ATOM 2683 C CA . TYR A 1 325 ? -23.193 -6.352 54.581 1.00 44.03 325 TYR A CA 1
ATOM 2684 C C . TYR A 1 325 ? -21.676 -6.121 54.672 1.00 44.03 325 TYR A C 1
ATOM 2686 O O . TYR A 1 325 ? -21.034 -5.911 53.654 1.00 44.03 325 TYR A O 1
ATOM 2694 N N . PHE A 1 326 ? -21.081 -6.180 55.869 1.00 43.81 326 PHE A N 1
ATOM 2695 C CA . PHE A 1 326 ? -19.622 -6.016 56.019 1.00 43.81 326 PHE A CA 1
ATOM 26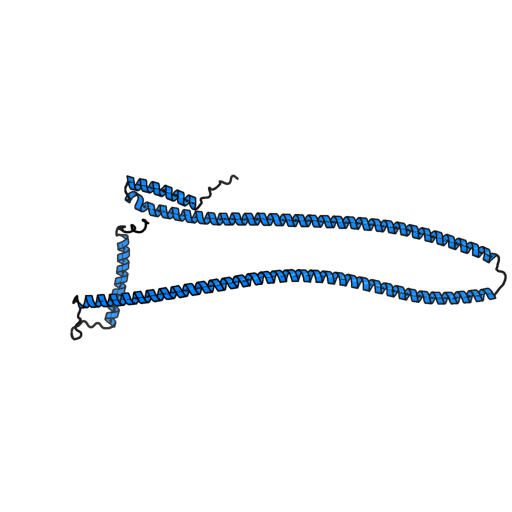96 C C . PHE A 1 326 ? -18.929 -7.053 56.916 1.00 43.81 326 PHE A C 1
ATOM 2698 O O . PHE A 1 326 ? -17.851 -6.801 57.440 1.00 43.81 326 PHE A O 1
ATOM 2705 N N . PHE A 1 327 ? -19.510 -8.244 57.066 1.00 43.25 327 PHE A N 1
ATOM 2706 C CA . PHE A 1 327 ? -18.781 -9.394 57.607 1.00 43.25 327 PHE A CA 1
ATOM 2707 C C . PHE A 1 327 ? -19.063 -10.641 56.769 1.00 43.25 327 PHE A C 1
ATOM 2709 O O . PHE A 1 327 ? -19.953 -11.424 57.099 1.00 43.25 327 PHE A O 1
ATOM 2716 N N . PHE A 1 328 ? -18.313 -10.785 55.674 1.00 42.59 328 PHE A N 1
ATOM 2717 C CA . PHE A 1 328 ? -17.680 -12.039 55.262 1.00 42.59 328 PHE A CA 1
ATOM 2718 C C . PHE A 1 328 ? -16.509 -11.762 54.322 1.00 42.59 328 PHE A C 1
ATOM 2720 O O . PHE A 1 328 ? -16.664 -10.865 53.464 1.00 42.59 328 PHE A O 1
#

Radius of gyration: 57.94 Å; Cα contacts (8 Å, |Δi|>4): 22; chains: 1; bounding box: 137×43×156 Å

Solvent-accessible surface area (backbone atoms only — not comparable to full-atom values): 18432 Å² total; per-residue (Å²): 132,86,75,78,77,72,77,78,63,42,51,67,56,49,52,54,50,50,53,54,51,49,57,52,50,52,53,45,34,74,74,66,40,62,78,78,43,64,81,51,50,63,55,51,49,53,52,48,55,53,47,37,54,50,17,51,50,48,51,54,53,49,51,51,51,52,52,52,50,53,51,48,55,51,52,52,50,54,52,51,50,55,50,50,51,50,53,51,54,51,51,53,49,50,52,50,52,53,49,50,53,48,52,51,52,52,51,51,51,51,50,52,52,51,51,53,50,54,49,51,52,50,51,53,50,48,54,52,49,50,54,51,51,52,53,50,49,56,57,47,72,77,67,73,82,88,59,83,65,56,58,52,53,51,50,52,51,53,50,52,51,52,52,50,51,54,52,50,52,54,52,47,53,52,52,53,49,52,52,50,51,54,53,50,53,49,52,53,52,52,50,50,49,53,52,50,54,53,52,50,55,50,50,54,50,50,52,50,53,52,52,51,52,52,52,52,51,53,53,51,50,52,54,52,51,52,51,51,50,53,50,49,52,52,50,53,52,50,51,53,48,52,51,52,51,51,52,52,52,52,51,50,52,51,50,50,51,51,48,50,51,52,50,51,53,47,50,68,70,53,87,70,80,86,76,70,90,82,56,90,84,56,92,78,72,49,79,62,56,50,49,49,53,51,48,52,51,50,54,51,48,51,53,47,50,54,52,51,53,57,50,53,75,75,46,84,82,79,89,82,85,90,87,85,85,86,87,130

Sequence (328 aa):
MASEELVTISVTDVYDQAAGIAQEFDKLITNYGNESITDLMPKVIRTLEQLENLATKYEKENDEITELRSVVDKLEAEKNEKAQERARFEQELENIEDNWQCEVKELISINSRLLTENKKLRENLQDHKQNVTDNLVIEHKSKYISDNTFQYQIYVILMKSSQEIKVLSKLKETVDKQRGELRILRRELQQQSIDCEALQLQLERIAKVNADLRRKNNQQSKHSETLIEEQSELAEALKTKDEQVKEIKEQLKKQENEEIERIAARLSMEGKMIIDLTDPNRPRFTLHELREVLMERNELKTKLIEVEEELSLYKPKLVFAYFHYFFF

Organism: Lottia gigantea (NCBI:txid225164)

Secondary structure (DSSP, 8-state):
----------HHHHHHHHHHHHHHHHHHHHHH-GGGTTTTHHHHHHHHHHHHHHHHHHHHHHHHHHHHHHHHHHHHHHHHHHHHHHHHHHHHHHHHHHHHHHHHHHHHHHHHHHHHHHHHHHHHHHHHHHHHHHHHHHHHHTS-S--HHHHHHHHHHHHHHHHHHHHHHHHHHHHHHHHHHHHHHHHHHHHHHHHHHHHHHHHHHHHHHHHHHHHHHHHHHHHHHHHHHHHHHHHHHHHHHHHHHHHHHHHHHHHHHHHHHHHHHHHHHTT-----TT-TTS----HHHHHHHHHHHHHHHHHHHHHHHHHHHHS--------SSS--

pLDDT: mean 84.37, std 16.82, range [34.97, 97.88]